Protein 2NPS (pdb70)

B-factor: mean 53.89, std 17.9, range [13.51, 95.64]

Radius of gyration: 30.45 Å; Cα contacts (8 Å, |Δi|>4): 291; chains: 4; bounding box: 119×20×22 Å

Organism: Mus musculus (NCBI:txid10090)

Foldseek 3Di:
DCVVCVVVVVVVVVVVVVVVVVVVVVVVVVVVVVVVVVVVVVVVVVVVVVVVVVVVVVVVVVD/DCVVVVVVVVVVVVVVVVVVVVVVVVVVVVVCVVVVVVVVVVVVVVVVVVVVVVVVVVVVVVVVVVVD/DCPCVVVVVVVVVVVVVVVVVVVVVVVVVVVVVVVVVVVVVVVVVVVVVVVVVVVVVVVVVVVVVVVVVVVVVVVVVVD/DPCVVVVVVVVVVVVVVVVVVVVVVVVVVVVVVVVVVVVVVVVVVVVVVVVVVVVVVCVPPVD

Secondary structure (DSSP, 8-state):
--SSSHHHHTTHHHHHHHHHHHHHHHHHHHHHHHHHHHHHHHHHHHHHHHHHHHHHHHHHH--/-THHHHHHHHHHHHHHHHHHHHHHHHHHHHHHHHHHHHHHHHHHHHHHHHHHHHHHHHHHHHHHHT--/-TTTTHHHHHHHHHHHHHTHHHHHHHHHHHHHHHHHHHHHHHHHHHHHHHHHHHHHHHHHHHHHHHHHHHHHHHHHTT-/--THHHHHHHHHHHHHHHHHHHHHHHHHHHHHHHHHHHHHHHHHHHHHHHHHHHHHHHHHTT-

Structure (mmCIF, N/CA/C/O backbone):
data_2NPS
#
_entry.id   2NPS
#
_cell.length_a   252.882
_cell.length_b   28.657
_cell.length_c   41.887
_cell.angle_alpha   90.00
_cell.angle_beta   98.25
_cell.angle_gamma   90.00
#
_symmetry.space_group_name_H-M   'C 1 2 1'
#
loop_
_entity.id
_entity.type
_entity.pdbx_description
1 polymer 'Vesicle-associated membrane protein 4'
2 polymer 'Syntaxin 13'
3 polymer 'Vesicle transport through interaction with t-SNAREs homolog 1A'
4 polymer Syntaxin-6
5 water water
#
loop_
_atom_site.group_PDB
_atom_site.id
_atom_site.type_symbol
_atom_site.label_atom_id
_atom_site.label_alt_id
_atom_site.label_comp_id
_atom_site.label_asym_id
_atom_site.label_entity_id
_atom_site.label_seq_id
_atom_site.pdbx_PDB_ins_code
_atom_site.Cartn_x
_atom_site.Cartn_y
_atom_site.Cartn_z
_atom_site.occupancy
_atom_site.B_iso_or_equiv
_atom_site.auth_seq_id
_atom_site.auth_comp_id
_atom_site.auth_asym_id
_atom_site.auth_atom_id
_atom_site.pdbx_PDB_model_num
ATOM 1 N N . ARG A 1 6 ? 0.585 14.210 -1.083 1.00 90.01 50 ARG A N 1
ATOM 2 C CA . ARG A 1 6 ? 2.053 14.001 -1.139 1.00 90.05 50 ARG A CA 1
ATOM 3 C C . ARG A 1 6 ? 2.836 15.318 -1.156 1.00 89.68 50 ARG A C 1
ATOM 4 O O . ARG A 1 6 ? 2.415 16.339 -0.597 1.00 88.98 50 ARG A O 1
ATOM 12 N N . ASN A 1 7 ? 3.978 15.243 -1.840 1.00 88.58 51 ASN A N 1
ATOM 13 C CA . ASN A 1 7 ? 4.969 16.314 -2.036 1.00 87.79 51 ASN A CA 1
ATOM 14 C C . ASN A 1 7 ? 6.218 15.933 -1.249 1.00 88.44 51 ASN A C 1
ATOM 15 O O . ASN A 1 7 ? 6.937 15.020 -1.651 1.00 85.51 51 ASN A O 1
ATOM 20 N N . ASP A 1 8 ? 6.429 16.607 -0.113 1.00 89.77 52 ASP A N 1
ATOM 21 C CA . ASP A 1 8 ? 7.569 16.331 0.756 1.00 90.67 52 ASP A CA 1
ATOM 22 C C . ASP A 1 8 ? 7.968 14.857 0.715 1.00 90.28 52 ASP A C 1
ATOM 23 O O . ASP A 1 8 ? 7.336 13.978 1.296 1.00 91.62 52 ASP A O 1
ATOM 28 N N . LYS A 1 9 ? 9.051 14.641 -0.007 1.00 89.73 53 LYS A N 1
ATOM 29 C CA . LYS A 1 9 ? 9.648 13.345 -0.309 1.00 89.76 53 LYS A CA 1
ATOM 30 C C . LYS A 1 9 ? 10.116 13.700 -1.717 1.00 90.52 53 LYS A C 1
ATOM 31 O O . LYS A 1 9 ? 10.580 12.877 -2.502 1.00 94.01 53 LYS A O 1
ATOM 37 N N . ILE A 1 10 ? 9.948 14.993 -1.974 1.00 88.10 54 ILE A N 1
ATOM 38 C CA . ILE A 1 10 ? 10.355 15.708 -3.167 1.00 84.37 54 ILE A CA 1
ATOM 39 C C . ILE A 1 10 ? 11.265 16.737 -2.530 1.00 85.29 54 ILE A C 1
ATOM 40 O O . ILE A 1 10 ? 12.474 16.702 -2.693 1.00 86.32 54 ILE A O 1
ATOM 45 N N . LYS A 1 11 ? 10.657 17.641 -1.768 1.00 85.16 55 LYS A N 1
ATOM 46 C CA . LYS A 1 11 ? 11.414 18.673 -1.067 1.00 84.41 55 LYS A CA 1
ATOM 47 C C . LYS A 1 11 ? 12.519 17.938 -0.300 1.00 83.96 55 LYS A C 1
ATOM 48 O O . LYS A 1 11 ? 13.709 18.219 -0.491 1.00 86.22 55 LYS A O 1
ATOM 54 N N . HIS A 1 12 ? 12.132 16.982 0.551 1.00 81.94 56 HIS A N 1
ATOM 55 C CA . HIS A 1 12 ? 13.127 16.197 1.296 1.00 79.22 56 HIS A CA 1
ATOM 56 C C . HIS A 1 12 ? 13.586 15.036 0.413 1.00 78.64 56 HIS A C 1
ATOM 57 O O . HIS A 1 12 ? 13.500 13.872 0.805 1.00 78.93 56 HIS A O 1
ATOM 64 N N . VAL A 1 13 ? 14.045 15.388 -0.782 1.00 76.48 57 VAL A N 1
ATOM 65 C CA . VAL A 1 13 ? 14.569 14.455 -1.776 1.00 77.53 57 VAL A CA 1
ATOM 66 C C . VAL A 1 13 ? 15.174 15.321 -2.876 1.00 78.86 57 VAL A C 1
ATOM 67 O O . VAL A 1 13 ? 15.994 14.880 -3.671 1.00 77.23 57 VAL A O 1
ATOM 71 N N . GLN A 1 14 ? 14.741 16.572 -2.893 1.00 79.27 58 GLN A N 1
ATOM 72 C CA . GLN A 1 14 ? 15.247 17.531 -3.831 1.00 79.04 58 GLN A CA 1
ATOM 73 C C . GLN A 1 14 ? 16.591 17.881 -3.265 1.00 79.40 58 GLN A C 1
ATOM 74 O O . GLN A 1 14 ? 17.573 17.308 -3.650 1.00 81.99 58 GLN A O 1
ATOM 80 N N . ASN A 1 15 ? 16.600 18.764 -2.279 1.00 79.26 59 ASN A N 1
ATOM 81 C CA . ASN A 1 15 ? 17.805 19.245 -1.610 1.00 80.00 59 ASN A CA 1
ATOM 82 C C . ASN A 1 15 ? 18.786 18.156 -1.205 1.00 77.10 59 ASN A C 1
ATOM 83 O O . ASN A 1 15 ? 19.828 18.424 -0.598 1.00 80.86 59 ASN A O 1
ATOM 88 N N . GLN A 1 16 ? 18.418 16.927 -1.523 1.00 71.66 60 GLN A N 1
ATOM 89 C CA . GLN A 1 16 ? 19.253 15.768 -1.289 1.00 69.64 60 GLN A CA 1
ATOM 90 C C . GLN A 1 16 ? 20.207 15.844 -2.481 1.00 69.17 60 GLN A C 1
ATOM 91 O O . GLN A 1 16 ? 21.399 15.573 -2.381 1.00 70.65 60 GLN A O 1
ATOM 97 N N . VAL A 1 17 ? 19.619 16.221 -3.613 1.00 68.34 61 VAL A N 1
ATOM 98 C CA . VAL A 1 17 ? 20.291 16.399 -4.898 1.00 64.40 61 VAL A CA 1
ATOM 99 C C . VAL A 1 17 ? 21.142 17.634 -4.804 1.00 62.55 61 VAL A C 1
ATOM 100 O O . VAL A 1 17 ? 22.300 17.632 -5.191 1.00 64.20 61 VAL A O 1
ATOM 104 N N . ASP A 1 18 ? 20.531 18.695 -4.298 1.00 61.73 62 ASP A N 1
ATOM 105 C CA . ASP A 1 18 ? 21.209 19.969 -4.158 1.00 62.58 62 ASP A CA 1
ATOM 106 C C . ASP A 1 18 ? 22.422 19.770 -3.283 1.00 59.74 62 ASP A C 1
ATOM 107 O O . ASP A 1 18 ? 23.386 20.528 -3.375 1.00 57.99 62 ASP A O 1
ATOM 112 N N . GLU A 1 19 ? 22.371 18.744 -2.437 1.00 59.06 63 GLU A N 1
ATOM 113 C CA . GLU A 1 19 ? 23.496 18.439 -1.565 1.00 58.43 63 GLU A CA 1
ATOM 114 C C . GLU A 1 19 ? 24.591 17.825 -2.430 1.00 57.46 63 GLU A C 1
ATOM 115 O O . GLU A 1 19 ? 25.737 18.275 -2.411 1.00 58.31 63 GLU A O 1
ATOM 121 N N . VAL A 1 20 ? 24.232 16.793 -3.188 1.00 53.36 64 VAL A N 1
ATOM 122 C CA . VAL A 1 20 ? 25.204 16.156 -4.069 1.00 53.58 64 VAL A CA 1
ATOM 123 C C . VAL A 1 20 ? 25.820 17.218 -4.978 1.00 52.78 64 VAL A C 1
ATOM 124 O O . VAL A 1 20 ? 27.022 17.207 -5.232 1.00 52.20 64 VAL A O 1
ATOM 128 N N . ILE A 1 21 ? 24.990 18.141 -5.451 1.00 52.16 65 ILE A N 1
ATOM 129 C CA . ILE A 1 21 ? 25.467 19.216 -6.311 1.00 54.57 65 ILE A CA 1
ATOM 130 C C . ILE A 1 21 ? 26.471 20.060 -5.538 1.00 54.88 65 ILE A C 1
ATOM 131 O O . ILE A 1 21 ? 27.431 20.568 -6.108 1.00 56.44 65 ILE A O 1
ATOM 136 N N . ASP A 1 22 ? 26.243 20.205 -4.238 1.00 54.56 66 ASP A N 1
ATOM 137 C CA . ASP A 1 22 ? 27.125 20.992 -3.388 1.00 54.08 66 ASP A CA 1
ATOM 138 C C . ASP A 1 22 ? 28.482 20.327 -3.212 1.00 51.05 66 ASP A C 1
ATOM 139 O O . ASP A 1 22 ? 29.510 20.996 -3.211 1.00 45.70 66 ASP A O 1
ATOM 144 N N . VAL A 1 23 ? 28.470 19.009 -3.057 1.00 49.76 67 VAL A N 1
ATOM 145 C CA . VAL A 1 23 ? 29.695 18.239 -2.887 1.00 51.52 67 VAL A CA 1
ATOM 146 C C . VAL A 1 23 ? 30.495 18.220 -4.192 1.00 50.31 67 VAL A C 1
ATOM 147 O O . VAL A 1 23 ? 31.702 18.452 -4.211 1.00 47.23 67 VAL A O 1
ATOM 151 N N . MET A 1 24 ? 29.803 17.932 -5.286 1.00 53.82 68 MET A N 1
ATOM 152 C CA . MET A 1 24 ? 30.437 17.871 -6.595 1.00 53.07 68 MET A CA 1
ATOM 153 C C . MET A 1 24 ? 31.039 19.210 -6.987 1.00 53.44 68 MET A C 1
ATOM 154 O O . MET A 1 24 ? 32.139 19.270 -7.538 1.00 53.50 68 MET A O 1
ATOM 159 N N . GLN A 1 25 ? 30.313 20.283 -6.699 1.00 52.37 69 GLN A N 1
ATOM 160 C CA . GLN A 1 25 ? 30.794 21.611 -7.022 1.00 53.14 69 GLN A CA 1
ATOM 161 C C . GLN A 1 25 ? 32.127 21.852 -6.348 1.00 54.55 69 GLN A C 1
ATOM 162 O O . GLN A 1 25 ? 33.030 22.440 -6.944 1.00 57.03 69 GLN A O 1
ATOM 168 N N . GLU A 1 26 ? 32.258 21.388 -5.109 1.00 54.17 70 GLU A N 1
ATOM 169 C CA . GLU A 1 26 ? 33.505 21.553 -4.378 1.00 54.01 70 GLU A CA 1
ATOM 170 C C . GLU A 1 26 ? 34.537 20.661 -5.031 1.00 51.23 70 GLU A C 1
ATOM 171 O O . GLU A 1 26 ? 35.687 21.052 -5.219 1.00 52.00 70 GLU A O 1
ATOM 177 N N . ASN A 1 27 ? 34.101 19.463 -5.395 1.00 49.05 71 ASN A N 1
ATOM 178 C CA . ASN A 1 27 ? 34.965 18.510 -6.060 1.00 45.14 71 ASN A CA 1
ATOM 179 C C . ASN A 1 27 ? 35.623 19.080 -7.323 1.00 45.52 71 ASN A C 1
ATOM 180 O O . ASN A 1 27 ? 36.820 18.913 -7.509 1.00 44.54 71 ASN A O 1
ATOM 185 N N . ILE A 1 28 ? 34.872 19.776 -8.176 1.00 44.86 72 ILE A N 1
ATOM 186 C CA . ILE A 1 28 ? 35.476 20.339 -9.393 1.00 49.16 72 ILE A CA 1
ATOM 187 C C . ILE A 1 28 ? 36.473 21.437 -9.043 1.00 51.36 72 ILE A C 1
ATOM 188 O O . ILE A 1 28 ? 37.336 21.771 -9.846 1.00 55.21 72 ILE A O 1
ATOM 193 N N . THR A 1 29 ? 36.327 22.012 -7.850 1.00 50.38 73 THR A N 1
ATOM 194 C CA . THR A 1 29 ? 37.229 23.067 -7.394 1.00 46.76 73 THR A CA 1
ATOM 195 C C . THR A 1 29 ? 38.495 22.384 -6.932 1.00 47.07 73 THR A C 1
ATOM 196 O O . THR A 1 29 ? 39.583 22.945 -6.993 1.00 50.76 73 THR A O 1
ATOM 200 N N . LYS A 1 30 ? 38.350 21.150 -6.477 1.00 46.69 74 LYS A N 1
ATOM 201 C CA . LYS A 1 30 ? 39.498 20.395 -6.017 1.00 44.81 74 LYS A CA 1
ATOM 202 C C . LYS A 1 30 ? 40.238 19.874 -7.240 1.00 43.89 74 LYS A C 1
ATOM 203 O O . LYS A 1 30 ? 41.451 19.987 -7.330 1.00 44.69 74 LYS A O 1
ATOM 209 N N . VAL A 1 31 ? 39.500 19.337 -8.203 1.00 46.97 75 VAL A N 1
ATOM 210 C CA . VAL A 1 31 ? 40.115 18.818 -9.423 1.00 44.04 75 VAL A CA 1
ATOM 211 C C . VAL A 1 31 ? 40.866 19.921 -10.168 1.00 41.30 75 VAL A C 1
ATOM 212 O O . VAL A 1 31 ? 41.899 19.672 -10.768 1.00 40.63 75 VAL A O 1
ATOM 216 N N . ILE A 1 32 ? 40.340 21.140 -10.122 1.00 40.70 76 ILE A N 1
ATOM 217 C CA . ILE A 1 32 ? 40.983 22.266 -10.783 1.00 39.88 76 ILE A CA 1
ATOM 218 C C . ILE A 1 32 ? 42.280 22.536 -10.043 1.00 39.34 76 ILE A C 1
ATOM 219 O O . ILE A 1 32 ? 43.316 22.810 -10.641 1.00 37.36 76 ILE A O 1
ATOM 224 N N . GLU A 1 33 ? 42.207 22.447 -8.723 1.00 38.95 77 GLU A N 1
ATOM 225 C CA . GLU A 1 33 ? 43.373 22.649 -7.891 1.00 39.69 77 GLU A CA 1
ATOM 226 C C . GLU A 1 33 ? 44.357 21.527 -8.193 1.00 35.80 77 GLU A C 1
ATOM 227 O O . GLU A 1 33 ? 45.555 21.757 -8.305 1.00 36.36 77 GLU A O 1
ATOM 233 N N . ARG A 1 34 ? 43.843 20.315 -8.339 1.00 31.09 78 ARG A N 1
ATOM 234 C CA . ARG A 1 34 ? 44.678 19.165 -8.634 1.00 32.02 78 ARG A CA 1
ATOM 235 C C . ARG A 1 34 ? 45.384 19.319 -9.981 1.00 34.02 78 ARG A C 1
ATOM 236 O O . ARG A 1 34 ? 46.552 18.955 -10.123 1.00 36.24 78 ARG A O 1
ATOM 244 N N . GLY A 1 35 ? 44.672 19.856 -10.967 1.00 32.12 79 GLY A N 1
ATOM 245 C CA . GLY A 1 35 ? 45.264 20.054 -12.276 1.00 32.45 79 GLY A CA 1
ATOM 246 C C . GLY A 1 35 ? 46.434 21.013 -12.186 1.00 35.99 79 GLY A C 1
ATOM 247 O O . GLY A 1 35 ? 47.475 20.798 -12.808 1.00 38.69 79 GLY A O 1
ATOM 248 N N . GLU A 1 36 ? 46.265 22.069 -11.399 1.00 30.50 80 GLU A N 1
ATOM 249 C CA . GLU A 1 36 ? 47.305 23.076 -11.214 1.00 33.52 80 GLU A CA 1
ATOM 250 C C . GLU A 1 36 ? 48.546 22.530 -10.530 1.00 36.35 80 GLU A C 1
ATOM 251 O O . GLU A 1 36 ? 49.671 22.915 -10.863 1.00 37.13 80 GLU A O 1
ATOM 257 N N . ARG A 1 37 ? 48.347 21.643 -9.565 1.00 33.12 81 ARG A N 1
ATOM 258 C CA . ARG A 1 37 ? 49.477 21.062 -8.876 1.00 30.67 81 ARG A CA 1
ATOM 259 C C . ARG A 1 37 ? 50.144 20.068 -9.820 1.00 29.66 81 ARG A C 1
ATOM 260 O O . ARG A 1 37 ? 51.369 19.945 -9.848 1.00 30.11 81 ARG A O 1
ATOM 268 N N . LEU A 1 38 ? 49.345 19.359 -10.610 1.00 31.50 82 LEU A N 1
ATOM 269 C CA . LEU A 1 38 ? 49.932 18.420 -11.556 1.00 32.91 82 LEU A CA 1
ATOM 270 C C . LEU A 1 38 ? 50.758 19.210 -12.556 1.00 35.17 82 LEU A C 1
ATOM 271 O O . LEU A 1 38 ? 51.824 18.771 -12.969 1.00 38.69 82 LEU A O 1
ATOM 276 N N . ASP A 1 39 ? 50.270 20.395 -12.919 1.00 37.55 83 ASP A N 1
ATOM 277 C CA . ASP A 1 39 ? 50.974 21.264 -13.849 1.00 37.41 83 ASP A CA 1
ATOM 278 C C . ASP A 1 39 ? 52.326 21.691 -13.305 1.00 36.18 83 ASP A C 1
ATOM 279 O O . ASP A 1 39 ? 53.306 21.724 -14.038 1.00 41.86 83 ASP A O 1
ATOM 284 N N . GLU A 1 40 ? 52.391 22.021 -12.022 1.00 35.97 84 GLU A N 1
ATOM 285 C CA . GLU A 1 40 ? 53.654 22.417 -11.425 1.00 30.48 84 GLU A CA 1
ATOM 286 C C . GLU A 1 40 ? 54.567 21.189 -11.317 1.00 32.58 84 GLU A C 1
ATOM 287 O O . GLU A 1 40 ? 55.778 21.290 -11.496 1.00 35.70 84 GLU A O 1
ATOM 293 N N . LEU A 1 41 ? 53.980 20.036 -11.007 1.00 26.04 85 LEU A N 1
ATOM 294 C CA . LEU A 1 41 ? 54.735 18.793 -10.863 1.00 28.67 85 LEU A CA 1
ATOM 295 C C . LEU A 1 41 ? 55.393 18.403 -12.171 1.00 32.96 85 LEU A C 1
ATOM 296 O O . LEU A 1 41 ? 56.522 17.911 -12.210 1.00 34.82 85 LEU A O 1
ATOM 301 N N . GLN A 1 42 ? 54.666 18.627 -13.253 1.00 35.24 86 GLN A N 1
ATOM 302 C CA . GLN A 1 42 ? 55.154 18.288 -14.559 1.00 33.75 86 GLN A CA 1
ATOM 303 C C . GLN A 1 42 ? 56.284 19.231 -14.956 1.00 33.32 86 GLN A C 1
ATOM 304 O O . GLN A 1 42 ? 57.264 18.816 -15.557 1.00 35.03 86 GLN A O 1
ATOM 310 N N . ASP A 1 43 ? 56.171 20.497 -14.581 1.00 36.51 87 ASP A N 1
ATOM 311 C CA . ASP A 1 43 ? 57.223 21.448 -14.888 1.00 35.65 87 ASP A CA 1
ATOM 312 C C . ASP A 1 43 ? 58.497 21.136 -14.108 1.00 36.54 87 ASP A C 1
ATOM 313 O O . ASP A 1 43 ? 59.587 21.182 -14.665 1.00 41.06 87 ASP A O 1
ATOM 318 N N . LYS A 1 44 ? 58.366 20.796 -12.827 1.00 34.92 88 LYS A N 1
ATOM 319 C CA . LYS A 1 44 ? 59.531 20.473 -12.015 1.00 30.10 88 LYS A CA 1
ATOM 320 C C . LYS A 1 44 ? 60.179 19.159 -12.413 1.00 28.60 88 LYS A C 1
ATOM 321 O O . LYS A 1 44 ? 61.398 19.099 -12.528 1.00 27.71 88 LYS A O 1
ATOM 327 N N . SER A 1 45 ? 59.389 18.106 -12.624 1.00 23.65 89 SER A N 1
ATOM 328 C CA . SER A 1 45 ? 59.976 16.820 -13.013 1.00 27.48 89 SER A CA 1
ATOM 329 C C . SER A 1 45 ? 60.635 16.964 -14.380 1.00 25.94 89 SER A C 1
ATOM 330 O O . SER A 1 45 ? 61.450 16.148 -14.800 1.00 32.12 89 SER A O 1
ATOM 333 N N . GLU A 1 46 ? 60.288 18.049 -15.045 1.00 27.81 90 GLU A N 1
ATOM 334 C CA . GLU A 1 46 ? 60.803 18.400 -16.344 1.00 24.06 90 GLU A CA 1
ATOM 335 C C . GLU A 1 46 ? 62.207 18.977 -16.242 1.00 29.65 90 GLU A C 1
ATOM 336 O O . GLU A 1 46 ? 63.085 18.634 -17.028 1.00 35.27 90 GLU A O 1
ATOM 342 N N . SER A 1 47 ? 62.410 19.886 -15.292 1.00 30.05 91 SER A N 1
ATOM 343 C CA . SER A 1 47 ? 63.728 20.473 -15.072 1.00 25.61 91 SER A CA 1
ATOM 344 C C . SER A 1 47 ? 64.657 19.405 -14.534 1.00 25.00 91 SER A C 1
ATOM 345 O O . SER A 1 47 ? 65.840 19.380 -14.845 1.00 21.24 91 SER A O 1
ATOM 348 N N . LEU A 1 48 ? 64.107 18.530 -13.704 1.00 24.52 92 LEU A N 1
ATOM 349 C CA . LEU A 1 48 ? 64.885 17.451 -13.119 1.00 22.25 92 LEU A CA 1
ATOM 350 C C . LEU A 1 48 ? 65.421 16.609 -14.249 1.00 23.32 92 LEU A C 1
ATOM 351 O O . LEU A 1 48 ? 66.616 16.342 -14.335 1.00 27.88 92 LEU A O 1
ATOM 356 N N . SER A 1 49 ? 64.514 16.213 -15.130 1.00 22.30 93 SER A N 1
ATOM 357 C CA . SER A 1 49 ? 64.861 15.399 -16.271 1.00 25.49 93 SER A CA 1
ATOM 358 C C . SER A 1 49 ? 65.903 16.126 -17.091 1.00 26.92 93 SER A C 1
ATOM 359 O O . SER A 1 49 ? 66.923 15.557 -17.451 1.00 35.95 93 SER A O 1
ATOM 362 N N . ASP A 1 50 ? 65.657 17.395 -17.383 1.00 30.81 94 ASP A N 1
ATOM 363 C CA . ASP A 1 50 ? 66.627 18.153 -18.143 1.00 28.65 94 ASP A CA 1
ATOM 364 C C . ASP A 1 50 ? 67.943 18.113 -17.376 1.00 31.51 94 ASP A C 1
ATOM 365 O O . ASP A 1 50 ? 68.989 17.807 -17.939 1.00 39.32 94 ASP A O 1
ATOM 370 N N . ASN A 1 51 ? 67.904 18.404 -16.081 1.00 29.78 95 ASN A N 1
ATOM 371 C CA . ASN A 1 51 ? 69.123 18.381 -15.290 1.00 28.76 95 ASN A CA 1
ATOM 372 C C . ASN A 1 51 ? 69.754 17.005 -15.115 1.00 30.08 95 ASN A C 1
ATOM 373 O O . ASN A 1 51 ? 70.977 16.883 -15.084 1.00 32.48 95 ASN A O 1
ATOM 378 N N . ALA A 1 52 ? 68.929 15.970 -15.009 1.00 26.83 96 ALA A N 1
ATOM 379 C CA . ALA A 1 52 ? 69.443 14.617 -14.848 1.00 25.62 96 ALA A CA 1
ATOM 380 C C . ALA A 1 52 ? 70.245 14.236 -16.082 1.00 29.00 96 ALA A C 1
ATOM 381 O O . ALA A 1 52 ? 71.273 13.567 -15.993 1.00 33.84 96 ALA A O 1
ATOM 383 N N . THR A 1 53 ? 69.768 14.671 -17.242 1.00 30.30 97 THR A N 1
ATOM 384 C CA . THR A 1 53 ? 70.425 14.355 -18.492 1.00 28.42 97 THR A CA 1
ATOM 385 C C . THR A 1 53 ? 71.725 15.123 -18.623 1.00 31.58 97 THR A C 1
ATOM 386 O O . THR A 1 53 ? 72.751 14.559 -19.000 1.00 36.88 97 THR A O 1
ATOM 390 N N . ALA A 1 54 ? 71.681 16.410 -18.296 1.00 33.49 98 ALA A N 1
ATOM 391 C CA . ALA A 1 54 ? 72.863 17.258 -18.358 1.00 26.56 98 ALA A CA 1
ATOM 392 C C . ALA A 1 54 ? 73.905 16.682 -17.414 1.00 33.10 98 ALA A C 1
ATOM 393 O O . ALA A 1 54 ? 75.109 16.730 -17.682 1.00 34.94 98 ALA A O 1
ATOM 395 N N . PHE A 1 55 ? 73.432 16.148 -16.293 1.00 29.59 99 PHE A N 1
ATOM 396 C CA . PHE A 1 55 ? 74.307 15.535 -15.309 1.00 28.51 99 PHE A CA 1
ATOM 397 C C . PHE A 1 55 ? 74.979 14.319 -15.943 1.00 30.67 99 PHE A C 1
ATOM 398 O O . PHE A 1 55 ? 76.208 14.176 -15.896 1.00 33.29 99 PHE A O 1
ATOM 406 N N . SER A 1 56 ? 74.174 13.449 -16.548 1.00 31.45 100 SER A N 1
ATOM 407 C CA . SER A 1 56 ? 74.705 12.256 -17.192 1.00 31.85 100 SER A CA 1
ATOM 408 C C . SER A 1 56 ? 75.747 12.578 -18.256 1.00 33.40 100 SER A C 1
ATOM 409 O O . SER A 1 56 ? 76.750 11.885 -18.389 1.00 36.93 100 SER A O 1
ATOM 412 N N . ASN A 1 57 ? 75.511 13.638 -19.015 1.00 32.35 101 ASN A N 1
ATOM 413 C CA . ASN A 1 57 ? 76.454 14.025 -20.044 1.00 30.15 101 ASN A CA 1
ATOM 414 C C . ASN A 1 57 ? 77.743 14.545 -19.425 1.00 31.89 101 ASN A C 1
ATOM 415 O O . ASN A 1 57 ? 78.832 14.291 -19.946 1.00 33.68 101 ASN A O 1
ATOM 420 N N . ARG A 1 58 ? 77.633 15.249 -18.298 1.00 33.49 102 ARG A N 1
ATOM 421 C CA . ARG A 1 58 ? 78.820 15.765 -17.623 1.00 31.01 102 ARG A CA 1
ATOM 422 C C . ARG A 1 58 ? 79.612 14.630 -16.969 1.00 30.49 102 ARG A C 1
ATOM 423 O O . ARG A 1 58 ? 80.834 14.698 -16.863 1.00 36.10 102 ARG A O 1
ATOM 431 N N . SER A 1 59 ? 78.923 13.583 -16.537 1.00 31.31 103 SER A N 1
ATOM 432 C CA . SER A 1 59 ? 79.608 12.432 -15.954 1.00 31.22 103 SER A CA 1
ATOM 433 C C . SER A 1 59 ? 80.395 11.664 -17.026 1.00 33.28 103 SER A C 1
ATOM 434 O O . SER A 1 59 ? 81.492 11.166 -16.764 1.00 35.44 103 SER A O 1
ATOM 437 N N . LYS A 1 60 ? 79.835 11.568 -18.230 1.00 31.68 104 LYS A N 1
ATOM 438 C CA . LYS A 1 60 ? 80.530 10.890 -19.314 1.00 29.31 104 LYS A CA 1
ATOM 439 C C . LYS A 1 60 ? 81.806 11.674 -19.585 1.00 31.20 104 LYS A C 1
ATOM 440 O O . LYS A 1 60 ? 82.867 11.086 -19.789 1.00 34.78 104 LYS A O 1
ATOM 446 N N . GLN A 1 61 ? 81.702 13.004 -19.583 1.00 35.26 105 GLN A N 1
ATOM 447 C CA . GLN A 1 61 ? 82.862 13.858 -19.842 1.00 33.23 105 GLN A CA 1
ATOM 448 C C . GLN A 1 61 ? 83.884 13.693 -18.755 1.00 32.80 105 GLN A C 1
ATOM 449 O O . GLN A 1 61 ? 85.078 13.659 -19.020 1.00 35.36 105 GLN A O 1
ATOM 455 N N . LEU A 1 62 ? 83.414 13.584 -17.520 1.00 33.09 106 LEU A N 1
ATOM 456 C CA . LEU A 1 62 ? 84.323 13.416 -16.399 1.00 34.11 106 LEU A CA 1
ATOM 457 C C . LEU A 1 62 ? 85.146 12.135 -16.564 1.00 36.30 106 LEU A C 1
ATOM 458 O O . LEU A 1 62 ? 86.350 12.124 -16.307 1.00 37.75 106 LEU A O 1
ATOM 463 N N . ARG A 1 63 ? 84.482 11.063 -16.991 1.00 37.51 107 ARG A N 1
ATOM 464 C CA . ARG A 1 63 ? 85.127 9.777 -17.253 1.00 38.79 107 ARG A CA 1
ATOM 465 C C . ARG A 1 63 ? 86.175 9.917 -18.373 1.00 40.89 107 ARG A C 1
ATOM 466 O O . ARG A 1 63 ? 87.306 9.472 -18.229 1.00 42.01 107 ARG A O 1
ATOM 474 N N . ARG A 1 64 ? 85.805 10.530 -19.491 1.00 36.04 108 ARG A N 1
ATOM 475 C CA . ARG A 1 64 ? 86.763 10.700 -20.575 1.00 39.60 108 ARG A CA 1
ATOM 476 C C . ARG A 1 64 ? 87.909 11.584 -20.110 1.00 41.74 108 ARG A C 1
ATOM 477 O O . ARG A 1 64 ? 89.067 11.317 -20.387 1.00 47.50 108 ARG A O 1
ATOM 485 N N . GLN A 1 65 ? 87.583 12.622 -19.364 1.00 44.54 1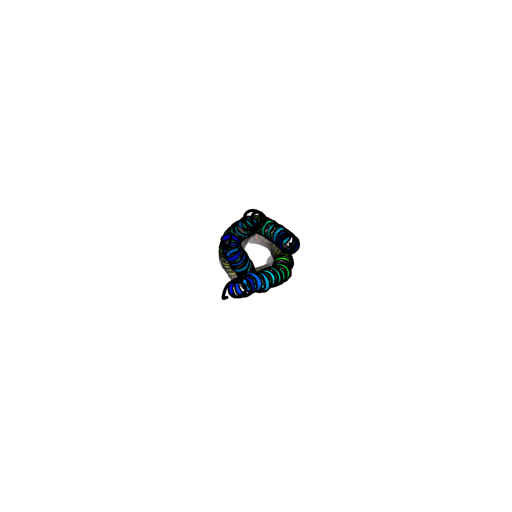09 GLN A N 1
ATOM 486 C CA . GLN A 1 65 ? 88.588 13.540 -18.865 1.00 45.26 109 GLN A CA 1
ATOM 487 C C . GLN A 1 65 ? 89.533 12.841 -17.882 1.00 47.59 109 GLN A C 1
ATOM 488 O O . GLN A 1 65 ? 90.733 13.109 -17.860 1.00 48.78 109 GLN A O 1
ATOM 494 N N . MET A 1 66 ? 88.992 11.940 -17.068 1.00 50.06 110 MET A N 1
ATOM 495 C CA . MET A 1 66 ? 89.804 11.187 -16.114 1.00 50.94 110 MET A CA 1
ATOM 496 C C . MET A 1 66 ? 90.673 10.182 -16.863 1.00 52.34 110 MET A C 1
ATOM 497 O O . MET A 1 66 ? 91.705 9.734 -16.361 1.00 54.59 110 MET A O 1
ATOM 502 N N . TRP A 1 67 ? 90.238 9.815 -18.065 1.00 54.05 111 TRP A N 1
ATOM 503 C CA . TRP A 1 67 ? 90.984 8.875 -18.895 1.00 56.72 111 TRP A CA 1
ATOM 504 C C . TRP A 1 67 ? 91.709 9.689 -19.928 1.00 58.96 111 TRP A C 1
ATOM 505 O O . TRP A 1 67 ? 91.217 9.826 -21.037 1.00 61.71 111 TRP A O 1
ATOM 516 N N . TRP A 1 68 ? 92.869 10.230 -19.570 1.00 61.07 112 TRP A N 1
ATOM 517 C CA . TRP A 1 68 ? 93.662 11.039 -20.502 1.00 64.29 112 TRP A CA 1
ATOM 518 C C . TRP A 1 68 ? 94.776 11.785 -19.790 1.00 66.29 112 TRP A C 1
ATOM 519 O O . TRP A 1 68 ? 95.046 11.485 -18.607 1.00 69.00 112 TRP A O 1
ATOM 530 N N . GLY B 2 1 ? -0.927 20.594 -4.860 1.00 85.52 181 GLY B N 1
ATOM 531 C CA . GLY B 2 1 ? -1.503 20.910 -6.194 1.00 87.49 181 GLY B CA 1
ATOM 532 C C . GLY B 2 1 ? -0.549 20.558 -7.319 1.00 88.52 181 GLY B C 1
ATOM 533 O O . GLY B 2 1 ? -0.015 19.449 -7.373 1.00 88.41 181 GLY B O 1
ATOM 534 N N . SER B 2 2 ? -0.329 21.512 -8.216 1.00 89.68 182 SER B N 1
ATOM 535 C CA . SER B 2 2 ? 0.576 21.321 -9.341 1.00 89.54 182 SER B CA 1
ATOM 536 C C . SER B 2 2 ? 1.973 21.851 -9.002 1.00 89.03 182 SER B C 1
ATOM 537 O O . SER B 2 2 ? 2.841 21.978 -9.880 1.00 89.77 182 SER B O 1
ATOM 540 N N . MET B 2 3 ? 2.177 22.149 -7.718 1.00 86.32 183 MET B N 1
ATOM 541 C CA . MET B 2 3 ? 3.458 22.641 -7.213 1.00 82.82 183 MET B CA 1
ATOM 542 C C . MET B 2 3 ? 4.267 21.392 -6.868 1.00 81.94 183 MET B C 1
ATOM 543 O O . MET B 2 3 ? 5.411 21.453 -6.401 1.00 81.12 183 MET B O 1
ATOM 548 N N . ARG B 2 4 ? 3.610 20.260 -7.098 1.00 79.56 184 ARG B N 1
ATOM 549 C CA . ARG B 2 4 ? 4.147 18.919 -6.896 1.00 76.87 184 ARG B CA 1
ATOM 550 C C . ARG B 2 4 ? 4.498 18.424 -8.299 1.00 77.17 184 ARG B C 1
ATOM 551 O O . ARG B 2 4 ? 5.222 17.449 -8.472 1.00 76.91 184 ARG B O 1
ATOM 559 N N . GLU B 2 5 ? 3.950 19.120 -9.293 1.00 75.74 185 GLU B N 1
ATOM 560 C CA . GLU B 2 5 ? 4.170 18.824 -10.706 1.00 73.03 185 GLU B CA 1
ATOM 561 C C . GLU B 2 5 ? 5.430 19.549 -11.178 1.00 72.98 185 GLU B C 1
ATOM 562 O O . GLU B 2 5 ? 6.233 19.011 -11.937 1.00 69.81 185 GLU B O 1
ATOM 568 N N . THR B 2 6 ? 5.586 20.782 -10.713 1.00 72.37 186 THR B N 1
ATOM 569 C CA . THR B 2 6 ? 6.738 21.609 -11.060 1.00 71.19 186 THR B CA 1
ATOM 570 C C . THR B 2 6 ? 7.942 21.092 -10.274 1.00 70.63 186 THR B C 1
ATOM 571 O O . THR B 2 6 ? 9.028 20.907 -10.822 1.00 69.19 186 THR B O 1
ATOM 575 N N . ALA B 2 7 ? 7.716 20.831 -8.989 1.00 70.06 187 ALA B N 1
ATOM 576 C CA . ALA B 2 7 ? 8.754 20.332 -8.097 1.00 71.38 187 ALA B CA 1
ATOM 577 C C . ALA B 2 7 ? 9.407 19.080 -8.657 1.00 71.90 187 ALA B C 1
ATOM 578 O O . ALA B 2 7 ? 10.625 18.935 -8.605 1.00 75.06 187 ALA B O 1
ATOM 580 N N . ILE B 2 8 ? 8.592 18.180 -9.197 1.00 70.65 188 ILE B N 1
ATOM 581 C CA . ILE B 2 8 ? 9.110 16.945 -9.773 1.00 68.64 188 ILE B CA 1
ATOM 582 C C . ILE B 2 8 ? 9.889 17.270 -11.031 1.00 70.06 188 ILE B C 1
ATOM 583 O O . ILE B 2 8 ? 10.742 16.493 -11.463 1.00 70.60 188 ILE B O 1
ATOM 588 N N . GLN B 2 9 ? 9.600 18.421 -11.622 1.00 71.19 189 GLN B N 1
ATOM 589 C CA . GLN B 2 9 ? 10.313 18.795 -12.824 1.00 72.90 189 GLN B CA 1
ATOM 590 C C . GLN B 2 9 ? 11.660 19.374 -12.423 1.00 73.32 189 GLN B C 1
ATOM 591 O O . GLN B 2 9 ? 12.677 19.087 -13.041 1.00 73.71 189 GLN B O 1
ATOM 597 N N . GLN B 2 10 ? 11.657 20.191 -11.376 1.00 75.08 190 GLN B N 1
ATOM 598 C CA . GLN B 2 10 ? 12.889 20.783 -10.871 1.00 74.34 190 GLN B CA 1
ATOM 599 C C . GLN B 2 10 ? 13.780 19.615 -10.456 1.00 70.88 190 GLN B C 1
ATOM 600 O O . GLN B 2 10 ? 14.960 19.559 -10.800 1.00 71.17 190 GLN B O 1
ATOM 606 N N . LEU B 2 11 ? 13.191 18.667 -9.738 1.00 65.43 191 LEU B N 1
ATOM 607 C CA . LEU B 2 11 ? 13.913 17.487 -9.291 1.00 61.77 191 LEU B CA 1
ATOM 608 C C . LEU B 2 11 ? 14.671 16.808 -10.424 1.00 61.43 191 LEU B C 1
ATOM 609 O O . LEU B 2 11 ? 15.886 16.622 -10.332 1.00 65.90 191 LEU B O 1
ATOM 614 N N . GLU B 2 12 ? 13.955 16.434 -11.482 1.00 60.33 192 GLU B N 1
ATOM 615 C CA . GLU B 2 12 ? 14.573 15.761 -12.618 1.00 61.16 192 GLU B CA 1
ATOM 616 C C . GLU B 2 12 ? 15.598 16.656 -13.303 1.00 58.55 192 GLU B C 1
ATOM 617 O O . GLU B 2 12 ? 16.671 16.197 -13.705 1.00 57.73 192 GLU B O 1
ATOM 623 N N . ALA B 2 13 ? 15.262 17.934 -13.433 1.00 54.80 193 ALA B N 1
ATOM 624 C CA . ALA B 2 13 ? 16.172 18.891 -14.034 1.00 53.86 193 ALA B CA 1
ATOM 625 C C . ALA B 2 13 ? 17.440 18.879 -13.196 1.00 56.51 193 ALA B C 1
ATOM 626 O O . ALA B 2 13 ? 18.545 18.784 -13.716 1.00 55.52 193 ALA B O 1
ATOM 628 N N . ASP B 2 14 ? 17.270 18.965 -11.885 1.00 57.71 194 ASP B N 1
ATOM 629 C CA . ASP B 2 14 ? 18.411 18.960 -10.994 1.00 57.83 194 ASP B CA 1
ATOM 630 C C . ASP B 2 14 ? 19.160 17.632 -11.022 1.00 58.02 194 ASP B C 1
ATOM 631 O O . ASP B 2 14 ? 20.372 17.593 -10.822 1.00 56.93 194 ASP B O 1
ATOM 636 N N . ILE B 2 15 ? 18.454 16.542 -11.302 1.00 56.73 195 ILE B N 1
ATOM 637 C CA . ILE B 2 15 ? 19.128 15.257 -11.392 1.00 57.75 195 ILE B CA 1
ATOM 638 C C . ILE B 2 15 ? 19.987 15.264 -12.647 1.00 57.50 195 ILE B C 1
ATOM 639 O O . ILE B 2 15 ? 21.034 14.624 -12.691 1.00 58.28 195 ILE B O 1
ATOM 644 N N . LEU B 2 16 ? 19.553 15.994 -13.669 1.00 57.12 196 LEU B N 1
ATOM 645 C CA . LEU B 2 16 ? 20.337 16.071 -14.899 1.00 58.40 196 LEU B CA 1
ATOM 646 C C . LEU B 2 16 ? 21.610 16.854 -14.639 1.00 57.22 196 LEU B C 1
ATOM 647 O O . LEU B 2 16 ? 22.632 16.631 -15.276 1.00 57.29 196 LEU B O 1
ATOM 652 N N . ASP B 2 17 ? 21.523 17.790 -13.703 1.00 57.91 197 ASP B N 1
ATOM 653 C CA . ASP B 2 17 ? 22.655 18.617 -13.334 1.00 57.82 197 ASP B CA 1
ATOM 654 C C . ASP B 2 17 ? 23.744 17.749 -12.751 1.00 59.30 197 ASP B C 1
ATOM 655 O O . ASP B 2 17 ? 24.893 17.840 -13.167 1.00 63.63 197 ASP B O 1
ATOM 660 N N . VAL B 2 18 ? 23.384 16.904 -11.788 1.00 56.07 198 VAL B N 1
ATOM 661 C CA . VAL B 2 18 ? 24.371 16.040 -11.171 1.00 55.08 198 VAL B CA 1
ATOM 662 C C . VAL B 2 18 ? 25.007 15.200 -12.269 1.00 54.00 198 VAL B C 1
ATOM 663 O O . VAL B 2 18 ? 26.230 15.130 -12.373 1.00 58.14 198 VAL B O 1
ATOM 667 N N . ASN B 2 19 ? 24.182 14.596 -13.117 1.00 50.87 199 ASN B N 1
ATOM 668 C CA . ASN B 2 19 ? 24.711 13.767 -14.186 1.00 47.11 199 ASN B CA 1
ATOM 669 C C . ASN B 2 19 ? 25.716 14.548 -15.005 1.00 47.59 199 ASN B C 1
ATOM 670 O O . ASN B 2 19 ? 26.731 14.006 -15.439 1.00 46.97 199 ASN B O 1
ATOM 675 N N . GLN B 2 20 ? 25.435 15.827 -15.206 1.00 43.98 200 GLN B N 1
ATOM 676 C CA . GLN B 2 20 ? 26.337 16.654 -15.968 1.00 44.11 200 GLN B CA 1
ATOM 677 C C . GLN B 2 20 ? 27.615 16.896 -15.172 1.00 44.84 200 GLN B C 1
ATOM 678 O O . GLN B 2 20 ? 28.714 16.669 -15.672 1.00 44.43 200 GLN B O 1
ATOM 684 N N . ILE B 2 21 ? 27.473 17.330 -13.923 1.00 41.88 201 ILE B N 1
ATOM 685 C CA . ILE B 2 21 ? 28.634 17.600 -13.095 1.00 39.01 201 ILE B CA 1
ATOM 686 C C . ILE B 2 21 ? 29.497 16.350 -12.953 1.00 38.22 201 ILE B C 1
ATOM 687 O O . ILE B 2 21 ? 30.718 16.437 -12.920 1.00 37.20 201 ILE B O 1
ATOM 692 N N . PHE B 2 22 ? 28.871 15.184 -12.862 1.00 35.34 202 PHE B N 1
ATOM 693 C CA . PHE B 2 22 ? 29.641 13.957 -12.752 1.00 37.56 202 PHE B CA 1
ATOM 694 C C . PHE B 2 22 ? 30.414 13.702 -14.038 1.00 41.80 202 PHE B C 1
ATOM 695 O O . PHE B 2 22 ? 31.568 13.285 -14.003 1.00 42.92 202 PHE B O 1
ATOM 703 N N . LYS B 2 23 ? 29.787 13.936 -15.184 1.00 44.41 203 LYS B N 1
ATOM 704 C CA . LYS B 2 23 ? 30.504 13.743 -16.444 1.00 46.68 203 LYS B CA 1
ATOM 705 C C . LYS B 2 23 ? 31.648 14.742 -16.451 1.00 46.40 203 LYS B C 1
ATOM 706 O O . LYS B 2 23 ? 32.790 14.370 -16.690 1.00 52.04 203 LYS B O 1
ATOM 712 N N . ASP B 2 24 ? 31.342 16.003 -16.153 1.00 45.41 204 ASP B N 1
ATOM 713 C CA . ASP B 2 24 ? 32.363 17.044 -16.104 1.00 44.50 204 ASP B CA 1
ATOM 714 C C . ASP B 2 24 ? 33.559 16.640 -15.247 1.00 42.27 204 ASP B C 1
ATOM 715 O O . ASP B 2 24 ? 34.703 16.751 -15.680 1.00 41.15 204 ASP B O 1
ATOM 720 N N . LEU B 2 25 ? 33.296 16.165 -14.035 1.00 39.67 205 LEU B N 1
ATOM 721 C CA . LEU B 2 25 ? 34.374 15.775 -13.139 1.00 37.84 205 LEU B CA 1
ATOM 722 C C . LEU B 2 25 ? 35.182 14.628 -13.718 1.00 39.88 205 LEU B C 1
ATOM 723 O O . LEU B 2 25 ? 36.409 14.669 -13.729 1.00 37.01 205 LEU B O 1
ATOM 728 N N . ALA B 2 26 ? 34.486 13.606 -14.204 1.00 39.02 206 ALA B N 1
ATOM 729 C CA . ALA B 2 26 ? 35.137 12.440 -14.790 1.00 42.05 206 ALA B CA 1
ATOM 730 C C . ALA B 2 26 ? 36.067 12.867 -15.918 1.00 44.63 206 ALA B C 1
ATOM 731 O O . ALA B 2 26 ? 37.202 12.410 -16.007 1.00 45.13 206 ALA B O 1
ATOM 733 N N . MET B 2 27 ? 35.573 13.749 -16.777 1.00 47.53 207 MET B N 1
ATOM 734 C CA . MET B 2 27 ? 36.334 14.267 -17.911 1.00 45.40 207 MET B CA 1
ATOM 735 C C . MET B 2 27 ? 37.603 14.966 -17.424 1.00 44.30 207 MET B C 1
ATOM 736 O O . MET B 2 27 ? 38.693 14.694 -17.913 1.00 47.57 207 MET B O 1
ATOM 741 N N . MET B 2 28 ? 37.458 15.861 -16.450 1.00 39.58 208 MET B N 1
ATOM 742 C CA . MET B 2 28 ? 38.601 16.576 -15.907 1.00 33.73 208 MET B CA 1
ATOM 743 C C . MET B 2 28 ? 39.662 15.644 -15.347 1.00 38.39 208 MET B C 1
ATOM 744 O O . MET B 2 28 ? 40.851 15.821 -15.613 1.00 41.51 208 MET B O 1
ATOM 749 N N . ILE B 2 29 ? 39.228 14.658 -14.570 1.00 34.91 209 ILE B N 1
ATOM 750 C CA . ILE B 2 29 ? 40.139 13.702 -13.970 1.00 33.11 209 ILE B CA 1
ATOM 751 C C . ILE B 2 29 ? 40.835 12.888 -15.051 1.00 33.71 209 ILE B C 1
ATOM 752 O O . ILE B 2 29 ? 42.031 12.621 -14.975 1.00 37.08 209 ILE B O 1
ATOM 757 N N . HIS B 2 30 ? 40.090 12.500 -16.074 1.00 38.30 210 HIS B N 1
ATOM 758 C CA . HIS B 2 30 ? 40.677 11.710 -17.146 1.00 38.51 210 HIS B CA 1
ATOM 759 C C . HIS B 2 30 ? 41.720 12.474 -17.942 1.00 36.69 210 HIS B C 1
ATOM 760 O O . HIS B 2 30 ? 42.735 11.916 -18.339 1.00 38.72 210 HIS B O 1
ATOM 767 N N . ASP B 2 31 ? 41.472 13.754 -18.170 1.00 35.36 211 ASP B N 1
ATOM 768 C CA . ASP B 2 31 ? 42.399 14.570 -18.930 1.00 34.42 211 ASP B CA 1
ATOM 769 C C . ASP B 2 31 ? 43.697 14.847 -18.178 1.00 33.59 211 ASP B C 1
ATOM 770 O O . ASP B 2 31 ? 44.745 15.046 -18.784 1.00 36.82 211 ASP B O 1
ATOM 775 N N . GLN B 2 32 ? 43.630 14.851 -16.854 1.00 36.91 212 GLN B N 1
ATOM 776 C CA . GLN B 2 32 ? 44.808 15.091 -16.029 1.00 31.57 212 GLN B CA 1
ATOM 777 C C . GLN B 2 32 ? 45.757 13.914 -16.039 1.00 30.20 212 GLN B C 1
ATOM 778 O O . GLN B 2 32 ? 46.936 14.047 -15.719 1.00 31.71 212 GLN B O 1
ATOM 784 N N . GLY B 2 33 ? 45.239 12.759 -16.430 1.00 30.26 213 GLY B N 1
ATOM 785 C CA . GLY B 2 33 ? 46.062 11.572 -16.505 1.00 30.04 213 GLY B CA 1
ATOM 786 C C . GLY B 2 33 ? 47.187 11.738 -17.507 1.00 35.88 213 GLY B C 1
ATOM 787 O O . GLY B 2 33 ? 48.132 10.955 -17.501 1.00 43.43 213 GLY B O 1
ATOM 788 N N . ASP B 2 34 ? 47.098 12.744 -18.377 1.00 34.95 214 ASP B N 1
ATOM 789 C CA . ASP B 2 34 ? 48.156 12.975 -19.353 1.00 37.33 214 ASP B CA 1
ATOM 790 C C . ASP B 2 34 ? 49.262 13.755 -18.651 1.00 38.03 214 ASP B C 1
ATOM 791 O O . ASP B 2 34 ? 50.434 13.658 -19.011 1.00 36.69 214 ASP B O 1
ATOM 796 N N . LEU B 2 35 ? 48.884 14.556 -17.662 1.00 33.35 215 LEU B N 1
ATOM 797 C CA . LEU B 2 35 ? 49.885 15.284 -16.903 1.00 35.47 215 LEU B CA 1
ATOM 798 C C . LEU B 2 35 ? 50.673 14.214 -16.131 1.00 35.20 215 LEU B C 1
ATOM 799 O O . LEU B 2 35 ? 51.900 14.232 -16.081 1.00 34.77 215 LEU B O 1
ATOM 804 N N . ILE B 2 36 ? 49.949 13.262 -15.555 1.00 32.71 216 ILE B N 1
ATOM 805 C CA . ILE B 2 36 ? 50.572 12.178 -14.808 1.00 31.55 216 ILE B CA 1
ATOM 806 C C . ILE B 2 36 ? 51.494 11.352 -15.695 1.00 38.47 216 ILE B C 1
ATOM 807 O O . ILE B 2 36 ? 52.507 10.827 -15.231 1.00 41.30 216 ILE B O 1
ATOM 812 N N . ASP B 2 37 ? 51.138 11.241 -16.971 1.00 38.78 217 ASP B N 1
ATOM 813 C CA . ASP B 2 37 ? 51.952 10.524 -17.946 1.00 41.62 217 ASP B CA 1
ATOM 814 C C . ASP B 2 37 ? 53.301 11.225 -18.091 1.00 37.45 217 ASP B C 1
ATOM 815 O O . ASP B 2 37 ? 54.345 10.587 -18.160 1.00 40.17 217 ASP B O 1
ATOM 820 N N . SER B 2 38 ? 53.259 12.549 -18.128 1.00 36.41 218 SER B N 1
ATOM 821 C CA . SER B 2 38 ? 54.444 13.364 -18.299 1.00 32.00 218 SER B CA 1
ATOM 822 C C . SER B 2 38 ? 55.355 13.301 -17.100 1.00 34.06 218 SER B C 1
ATOM 823 O O . SER B 2 38 ? 56.558 13.097 -17.225 1.00 34.84 218 SER B O 1
ATOM 826 N N . ILE B 2 39 ? 54.748 13.512 -15.941 1.00 32.35 219 ILE B N 1
ATOM 827 C CA . ILE B 2 39 ? 55.431 13.491 -14.666 1.00 33.62 219 ILE B CA 1
ATOM 828 C C . ILE B 2 39 ? 56.136 12.157 -14.521 1.00 32.40 219 ILE B C 1
ATOM 829 O O . ILE B 2 39 ? 57.332 12.095 -14.257 1.00 37.75 219 ILE B O 1
ATOM 834 N N . GLU B 2 40 ? 55.361 11.096 -14.709 1.00 33.81 220 GLU B N 1
ATOM 835 C CA . GLU B 2 40 ? 55.820 9.718 -14.627 1.00 33.96 220 GLU B CA 1
ATOM 836 C C . GLU B 2 40 ? 57.000 9.476 -15.547 1.00 31.93 220 GLU B C 1
ATOM 837 O O . GLU B 2 40 ? 57.974 8.856 -15.153 1.00 37.00 220 GLU B O 1
ATOM 843 N N . ALA B 2 41 ? 56.904 9.961 -16.777 1.00 34.02 221 ALA B N 1
ATOM 844 C CA . ALA B 2 41 ? 57.967 9.788 -17.751 1.00 29.76 221 ALA B CA 1
ATOM 845 C C . ALA B 2 41 ? 59.194 10.598 -17.375 1.00 29.75 221 ALA B C 1
ATOM 846 O O . ALA B 2 41 ? 60.320 10.139 -17.533 1.00 34.54 221 ALA B O 1
ATOM 848 N N . ASN B 2 42 ? 58.965 11.810 -16.884 1.00 32.00 222 ASN B N 1
ATOM 849 C CA . ASN B 2 42 ? 60.047 12.694 -16.484 1.00 31.27 222 ASN B CA 1
ATOM 850 C C . ASN B 2 42 ? 60.885 12.137 -15.350 1.00 28.01 222 ASN B C 1
ATOM 851 O O . ASN B 2 42 ? 62.103 12.186 -15.392 1.00 30.14 222 ASN B O 1
ATOM 856 N N . VAL B 2 43 ? 60.219 11.607 -14.336 1.00 28.38 223 VAL B N 1
ATOM 857 C CA . VAL B 2 43 ? 60.912 11.009 -13.208 1.00 29.86 223 VAL B CA 1
ATOM 858 C C . VAL B 2 43 ? 61.641 9.757 -13.663 1.00 29.19 223 VAL B C 1
ATOM 859 O O . VAL B 2 43 ? 62.777 9.523 -13.278 1.00 37.04 223 VAL B O 1
ATOM 863 N N . GLU B 2 44 ? 60.986 8.958 -14.491 1.00 28.99 224 GLU B N 1
ATOM 864 C CA . GLU B 2 44 ? 61.595 7.749 -15.014 1.00 33.46 224 GLU B CA 1
ATOM 865 C C . GLU B 2 44 ? 62.903 8.114 -15.667 1.00 36.24 224 GLU B C 1
ATOM 866 O O . GLU B 2 44 ? 63.946 7.542 -15.368 1.00 39.66 224 GLU B O 1
ATOM 872 N N . SER B 2 45 ? 62.836 9.090 -16.562 1.00 35.31 225 SER B N 1
ATOM 873 C CA . SER B 2 45 ? 64.008 9.571 -17.266 1.00 31.77 225 SER B CA 1
ATOM 874 C C . SER B 2 45 ? 65.095 10.048 -16.279 1.00 31.01 225 SER B C 1
ATOM 875 O O . SER B 2 45 ? 66.278 9.733 -16.435 1.00 39.84 225 SER B O 1
ATOM 878 N N . SER B 2 46 ? 64.700 10.809 -15.270 1.00 24.94 226 SER B N 1
ATOM 879 C CA . SER B 2 46 ? 65.648 11.289 -14.274 1.00 30.09 226 SER B CA 1
ATOM 880 C C . SER B 2 46 ? 66.329 10.098 -13.579 1.00 32.42 226 SER B C 1
ATOM 881 O O . SER B 2 46 ? 67.546 10.061 -13.420 1.00 29.56 226 SER B O 1
ATOM 884 N N . GLU B 2 47 ? 65.517 9.129 -13.180 1.00 24.93 227 GLU B N 1
ATOM 885 C CA . GLU B 2 47 ? 65.982 7.928 -12.513 1.00 28.11 227 GLU B CA 1
ATOM 886 C C . GLU B 2 47 ? 67.013 7.205 -13.378 1.00 32.59 227 GLU B C 1
ATOM 887 O O . GLU B 2 47 ? 68.094 6.825 -12.906 1.00 38.37 227 GLU B O 1
ATOM 893 N N . VAL B 2 48 ? 66.671 7.016 -14.645 1.00 30.76 228 VAL B N 1
ATOM 894 C CA . VAL B 2 48 ? 67.546 6.342 -15.588 1.00 24.77 228 VAL B CA 1
ATOM 895 C C . VAL B 2 48 ? 68.844 7.100 -15.791 1.00 29.39 228 VAL B C 1
ATOM 896 O O . VAL B 2 48 ? 69.914 6.501 -15.826 1.00 31.84 228 VAL B O 1
ATOM 900 N N . HIS B 2 49 ? 68.752 8.420 -15.932 1.00 29.61 229 HIS B N 1
ATOM 901 C CA . HIS B 2 49 ? 69.943 9.225 -16.160 1.00 26.21 229 HIS B CA 1
ATOM 902 C C . HIS B 2 49 ? 70.838 9.410 -14.939 1.00 24.18 229 HIS B C 1
ATOM 903 O O . HIS B 2 49 ? 72.053 9.462 -15.062 1.00 26.23 229 HIS B O 1
ATOM 910 N N . VAL B 2 50 ? 70.238 9.536 -13.764 1.00 25.98 230 VAL B N 1
ATOM 911 C CA . VAL B 2 50 ? 71.030 9.677 -12.548 1.00 28.01 230 VAL B CA 1
ATOM 912 C C . VAL B 2 50 ? 71.745 8.356 -12.338 1.00 28.03 230 VAL B C 1
ATOM 913 O O . VAL B 2 50 ? 72.900 8.329 -11.926 1.00 34.84 230 VAL B O 1
ATOM 917 N N . GLU B 2 51 ? 71.058 7.260 -12.645 1.00 30.44 231 GLU B N 1
ATOM 918 C CA . GLU B 2 51 ? 71.626 5.922 -12.492 1.00 32.66 231 GLU B CA 1
ATOM 919 C C . GLU B 2 51 ? 72.761 5.691 -13.487 1.00 35.38 231 GLU B C 1
ATOM 920 O O . GLU B 2 51 ? 73.794 5.081 -13.170 1.00 31.97 231 GLU B O 1
ATOM 926 N N . ARG B 2 52 ? 72.559 6.179 -14.698 1.00 32.43 232 ARG B N 1
ATOM 927 C CA . ARG B 2 52 ? 73.571 6.071 -15.727 1.00 29.57 232 ARG B CA 1
ATOM 928 C C . ARG B 2 52 ? 74.779 6.933 -15.317 1.00 30.44 232 ARG B C 1
ATOM 929 O O . ARG B 2 52 ? 75.922 6.518 -15.445 1.00 34.46 232 ARG B O 1
ATOM 937 N N . ALA B 2 53 ? 74.523 8.132 -14.806 1.00 31.24 233 ALA B N 1
ATOM 938 C CA . ALA B 2 53 ? 75.603 9.033 -14.418 1.00 30.58 233 ALA B CA 1
ATOM 939 C C . ALA B 2 53 ? 76.471 8.496 -13.284 1.00 29.07 233 ALA B C 1
ATOM 940 O O . ALA B 2 53 ? 77.675 8.702 -13.274 1.00 26.74 233 ALA B O 1
ATOM 942 N N . SER B 2 54 ? 75.855 7.804 -12.335 1.00 29.17 234 SER B N 1
ATOM 943 C CA . SER B 2 54 ? 76.589 7.260 -11.208 1.00 29.23 234 SER B CA 1
ATOM 944 C C . SER B 2 54 ? 77.565 6.206 -11.678 1.00 29.50 234 SER B C 1
ATOM 945 O O . SER B 2 54 ? 78.660 6.081 -11.145 1.00 33.36 234 SER B O 1
ATOM 948 N N . ASP B 2 55 ? 77.174 5.448 -12.693 1.00 33.28 235 ASP B N 1
ATOM 949 C CA . ASP B 2 55 ? 78.050 4.425 -13.232 1.00 38.51 235 ASP B CA 1
ATOM 950 C C . ASP B 2 55 ? 79.182 5.039 -14.057 1.00 36.61 235 ASP B C 1
ATOM 951 O O . ASP B 2 55 ? 80.259 4.461 -14.160 1.00 39.72 235 ASP B O 1
ATOM 956 N N . GLN B 2 56 ? 78.949 6.216 -14.634 1.00 38.74 236 GLN B N 1
ATOM 957 C CA . GLN B 2 56 ? 79.997 6.920 -15.390 1.00 33.65 236 GLN B CA 1
ATOM 958 C C . GLN B 2 56 ? 80.998 7.528 -14.396 1.00 31.49 236 GLN B C 1
ATOM 959 O O . GLN B 2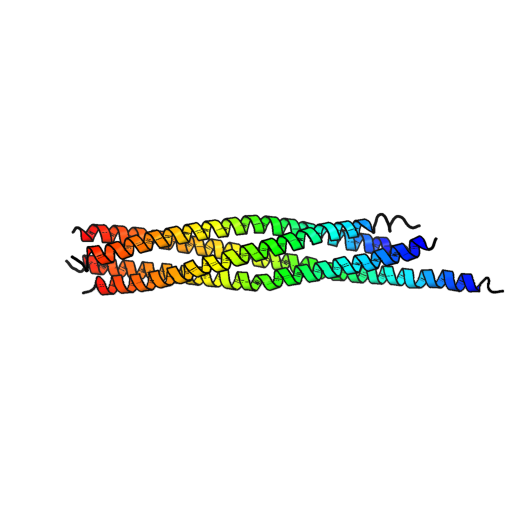 56 ? 82.175 7.718 -14.700 1.00 30.12 236 GLN B O 1
ATOM 965 N N . LEU B 2 57 ? 80.504 7.852 -13.209 1.00 30.84 237 LEU B N 1
ATOM 966 C CA . LEU B 2 57 ? 81.333 8.438 -12.175 1.00 29.62 237 LEU B CA 1
ATOM 967 C C . LEU B 2 57 ? 82.232 7.396 -11.542 1.00 31.61 237 LEU B C 1
ATOM 968 O O . LEU B 2 57 ? 83.351 7.695 -11.149 1.00 30.40 237 LEU B O 1
ATOM 973 N N . GLN B 2 58 ? 81.741 6.167 -11.447 1.00 33.03 238 GLN B N 1
ATOM 974 C CA . GLN B 2 58 ? 82.546 5.083 -10.890 1.00 36.01 238 GLN B CA 1
ATOM 975 C C . GLN B 2 58 ? 83.688 4.780 -11.835 1.00 36.04 238 GLN B C 1
ATOM 976 O O . GLN B 2 58 ? 84.791 4.451 -11.408 1.00 38.31 238 GLN B O 1
ATOM 982 N N . ARG B 2 59 ? 83.406 4.881 -13.124 1.00 35.44 239 ARG B N 1
ATOM 983 C CA . ARG B 2 59 ? 84.418 4.655 -14.132 1.00 40.46 239 ARG B CA 1
ATOM 984 C C . ARG B 2 59 ? 85.416 5.814 -14.083 1.00 43.44 239 ARG B C 1
ATOM 985 O O . ARG B 2 59 ? 86.613 5.621 -14.249 1.00 45.14 239 ARG B O 1
ATOM 993 N N . ALA B 2 60 ? 84.911 7.023 -13.858 1.00 47.55 240 ALA B N 1
ATOM 994 C CA . ALA B 2 60 ? 85.770 8.203 -13.763 1.00 46.26 240 ALA B CA 1
ATOM 995 C C . ALA B 2 60 ? 86.689 8.044 -12.576 1.00 48.11 240 ALA B C 1
ATOM 996 O O . ALA B 2 60 ? 87.878 8.321 -12.669 1.00 48.94 240 ALA B O 1
ATOM 998 N N . ALA B 2 61 ? 86.125 7.590 -11.458 1.00 46.26 241 ALA B N 1
ATOM 999 C CA . ALA B 2 61 ? 86.899 7.387 -10.235 1.00 47.26 241 ALA B CA 1
ATOM 1000 C C . ALA B 2 61 ? 88.001 6.366 -10.475 1.00 48.01 241 ALA B C 1
ATOM 1001 O O . ALA B 2 61 ? 89.152 6.614 -10.148 1.00 49.85 241 ALA B O 1
ATOM 1003 N N . TYR B 2 62 ? 87.642 5.224 -11.054 1.00 48.68 242 TYR B N 1
ATOM 1004 C CA . TYR B 2 62 ? 88.605 4.169 -11.351 1.00 47.68 242 TYR B CA 1
ATOM 1005 C C . TYR B 2 62 ? 89.776 4.699 -12.157 1.00 47.70 242 TYR B C 1
ATOM 1006 O O . TYR B 2 62 ? 90.930 4.424 -11.847 1.00 49.01 242 TYR B O 1
ATOM 1015 N N . TYR B 2 63 ? 89.460 5.439 -13.213 1.00 50.19 243 TYR B N 1
ATOM 1016 C CA . TYR B 2 63 ? 90.466 6.010 -14.087 1.00 48.57 243 TYR B CA 1
ATOM 1017 C C . TYR B 2 63 ? 91.315 7.016 -13.335 1.00 50.49 243 TYR B C 1
ATOM 1018 O O . TYR B 2 63 ? 92.485 7.207 -13.647 1.00 55.20 243 TYR B O 1
ATOM 1027 N N . GLN B 2 64 ? 90.738 7.654 -12.328 1.00 50.37 244 GLN B N 1
ATOM 1028 C CA . GLN B 2 64 ? 91.500 8.620 -11.569 1.00 51.27 244 GLN B CA 1
ATOM 1029 C C . GLN B 2 64 ? 92.611 7.913 -10.794 1.00 54.61 244 GLN B C 1
ATOM 1030 O O . GLN B 2 64 ? 93.741 8.392 -10.740 1.00 60.01 244 GLN B O 1
ATOM 1036 N N . LYS B 2 65 ? 92.293 6.769 -10.197 1.00 58.40 245 LYS B N 1
ATOM 1037 C CA . LYS B 2 65 ? 93.283 6.001 -9.448 1.00 61.03 245 LYS B CA 1
ATOM 1038 C C . LYS B 2 65 ? 94.182 5.231 -10.415 1.00 64.61 245 LYS B C 1
ATOM 1039 O O . LYS B 2 65 ? 95.375 5.065 -10.165 1.00 67.20 245 LYS B O 1
ATOM 1045 N N . LYS B 2 66 ? 93.616 4.764 -11.524 1.00 67.49 246 LYS B N 1
ATOM 1046 C CA . LYS B 2 66 ? 94.416 4.038 -12.510 1.00 69.59 246 LYS B CA 1
ATOM 1047 C C . LYS B 2 66 ? 95.431 4.982 -13.127 1.00 71.50 246 LYS B C 1
ATOM 1048 O O . LYS B 2 66 ? 96.216 4.579 -13.972 1.00 74.64 246 LYS B O 1
ATOM 1054 N N . SER B 2 67 ? 95.392 6.244 -12.711 1.00 72.78 247 SER B N 1
ATOM 1055 C CA . SER B 2 67 ? 96.307 7.254 -13.226 1.00 74.54 247 SER B CA 1
ATOM 1056 C C . SER B 2 67 ? 97.450 7.468 -12.249 1.00 78.08 247 SER B C 1
ATOM 1057 O O . SER B 2 67 ? 97.843 8.608 -11.996 1.00 78.35 247 SER B O 1
ATOM 1060 N N . ARG B 2 68 ? 97.966 6.372 -11.690 1.00 82.67 248 ARG B N 1
ATOM 1061 C CA . ARG B 2 68 ? 99.068 6.437 -10.728 1.00 86.12 248 ARG B CA 1
ATOM 1062 C C . ARG B 2 68 ? 98.658 7.215 -9.475 1.00 89.46 248 ARG B C 1
ATOM 1063 O O . ARG B 2 68 ? 99.295 7.015 -8.419 1.00 91.86 248 ARG B O 1
ATOM 1071 N N . GLY C 3 1 ? -20.286 19.367 -18.732 1.00 82.92 112 GLY C N 1
ATOM 1072 C CA . GLY C 3 1 ? -19.536 19.039 -19.988 1.00 85.17 112 GLY C CA 1
ATOM 1073 C C . GLY C 3 1 ? -18.054 18.931 -19.690 1.00 86.32 112 GLY C C 1
ATOM 1074 O O . GLY C 3 1 ? -17.603 17.998 -19.024 1.00 85.48 112 GLY C O 1
ATOM 1075 N N . SER C 3 2 ? -17.289 19.887 -20.206 1.00 86.29 113 SER C N 1
ATOM 1076 C CA . SER C 3 2 ? -15.847 19.894 -19.976 1.00 86.94 113 SER C CA 1
ATOM 1077 C C . SER C 3 2 ? -15.606 19.915 -18.470 1.00 89.65 113 SER C C 1
ATOM 1078 O O . SER C 3 2 ? -15.333 20.960 -17.882 1.00 92.41 113 SER C O 1
ATOM 1081 N N . MET C 3 3 ? -15.765 18.756 -17.846 1.00 89.77 114 MET C N 1
ATOM 1082 C CA . MET C 3 3 ? -15.583 18.601 -16.410 1.00 86.54 114 MET C CA 1
ATOM 1083 C C . MET C 3 3 ? -14.752 17.342 -16.248 1.00 86.79 114 MET C C 1
ATOM 1084 O O . MET C 3 3 ? -13.952 17.208 -15.323 1.00 90.15 114 MET C O 1
ATOM 1089 N N . ARG C 3 4 ? -14.939 16.427 -17.188 1.00 84.82 115 ARG C N 1
ATOM 1090 C CA . ARG C 3 4 ? -14.197 15.186 -17.227 1.00 82.17 115 ARG C CA 1
ATOM 1091 C C . ARG C 3 4 ? -13.037 15.478 -18.178 1.00 82.91 115 ARG C C 1
ATOM 1092 O O . ARG C 3 4 ? -12.168 14.630 -18.410 1.00 84.82 115 ARG C O 1
ATOM 1100 N N . ALA C 3 5 ? -13.066 16.677 -18.758 1.00 81.27 116 ALA C N 1
ATOM 1101 C CA . ALA C 3 5 ? -12.016 17.144 -19.657 1.00 81.16 116 ALA C CA 1
ATOM 1102 C C . ALA C 3 5 ? -10.855 17.478 -18.744 1.00 82.53 116 ALA C C 1
ATOM 1103 O O . ALA C 3 5 ? -9.697 17.266 -19.085 1.00 84.00 116 ALA C O 1
ATOM 1105 N N . HIS C 3 6 ? -11.202 17.990 -17.570 1.00 83.32 117 HIS C N 1
ATOM 1106 C CA . HIS C 3 6 ? -10.229 18.344 -16.560 1.00 84.10 117 HIS C CA 1
ATOM 1107 C C . HIS C 3 6 ? -9.654 17.066 -15.961 1.00 84.22 117 HIS C C 1
ATOM 1108 O O . HIS C 3 6 ? -8.468 16.989 -15.644 1.00 86.32 117 HIS C O 1
ATOM 1115 N N . LEU C 3 7 ? -10.501 16.053 -15.833 1.00 82.05 118 LEU C N 1
ATOM 1116 C CA . LEU C 3 7 ? -10.088 14.767 -15.278 1.00 78.30 118 LEU C CA 1
ATOM 1117 C C . LEU C 3 7 ? -9.139 14.053 -16.222 1.00 76.72 118 LEU C C 1
ATOM 1118 O O . LEU C 3 7 ? -8.439 13.122 -15.833 1.00 77.54 118 LEU C O 1
ATOM 1123 N N . LEU C 3 8 ? -9.126 14.500 -17.471 1.00 74.76 119 LEU C N 1
ATOM 1124 C CA . LEU C 3 8 ? -8.245 13.933 -18.485 1.00 75.16 119 LEU C CA 1
ATOM 1125 C C . LEU C 3 8 ? -6.925 14.685 -18.451 1.00 76.75 119 LEU C C 1
ATOM 1126 O O . LEU C 3 8 ? -5.859 14.110 -18.649 1.00 74.68 119 LEU C O 1
ATOM 1131 N N . ASP C 3 9 ? -7.014 15.986 -18.205 1.00 79.97 120 ASP C N 1
ATOM 1132 C CA . ASP C 3 9 ? -5.833 16.832 -18.115 1.00 81.78 120 ASP C CA 1
ATOM 1133 C C . ASP C 3 9 ? -5.086 16.462 -16.843 1.00 81.77 120 ASP C C 1
ATOM 1134 O O . ASP C 3 9 ? -3.899 16.154 -16.872 1.00 80.26 120 ASP C O 1
ATOM 1139 N N . ASN C 3 10 ? -5.808 16.494 -15.728 1.00 81.24 121 ASN C N 1
ATOM 1140 C CA . ASN C 3 10 ? -5.244 16.164 -14.430 1.00 80.10 121 ASN C CA 1
ATOM 1141 C C . ASN C 3 10 ? -4.608 14.775 -14.462 1.00 79.89 121 ASN C C 1
ATOM 1142 O O . ASN C 3 10 ? -3.566 14.564 -13.862 1.00 84.35 121 ASN C O 1
ATOM 1147 N N . THR C 3 11 ? -5.224 13.834 -15.173 1.00 79.78 122 THR C N 1
ATOM 1148 C CA . THR C 3 11 ? -4.698 12.473 -15.233 1.00 79.02 122 THR C CA 1
ATOM 1149 C C . THR C 3 11 ? -3.463 12.320 -16.124 1.00 80.21 122 THR C C 1
ATOM 1150 O O . THR C 3 11 ? -2.659 11.408 -15.923 1.00 81.24 122 THR C O 1
ATOM 1154 N N . GLU C 3 12 ? -3.311 13.197 -17.112 1.00 81.25 123 GLU C N 1
ATOM 1155 C CA . GLU C 3 12 ? -2.155 13.124 -17.998 1.00 79.95 123 GLU C CA 1
ATOM 1156 C C . GLU C 3 12 ? -0.977 13.818 -17.304 1.00 80.13 123 GLU C C 1
ATOM 1157 O O . GLU C 3 12 ? 0.185 13.448 -17.488 1.00 80.87 123 GLU C O 1
ATOM 1163 N N . ARG C 3 13 ? -1.291 14.830 -16.500 1.00 79.28 124 ARG C N 1
ATOM 1164 C CA . ARG C 3 13 ? -0.277 15.569 -15.755 1.00 78.52 124 ARG C CA 1
ATOM 1165 C C . ARG C 3 13 ? 0.399 14.604 -14.793 1.00 79.55 124 ARG C C 1
ATOM 1166 O O . ARG C 3 13 ? 1.545 14.803 -14.406 1.00 83.21 124 ARG C O 1
ATOM 1174 N N . LEU C 3 14 ? -0.326 13.556 -14.416 1.00 78.19 125 LEU C N 1
ATOM 1175 C CA . LEU C 3 14 ? 0.192 12.537 -13.508 1.00 76.68 125 LEU C CA 1
ATOM 1176 C C . LEU C 3 14 ? 1.039 11.531 -14.270 1.00 77.13 125 LEU C C 1
ATOM 1177 O O . LEU C 3 14 ? 2.122 11.163 -13.828 1.00 77.94 125 LEU C O 1
ATOM 1182 N N . GLU C 3 15 ? 0.527 11.082 -15.411 1.00 77.67 126 GLU C N 1
ATOM 1183 C CA . GLU C 3 15 ? 1.215 10.094 -16.236 1.00 77.61 126 GLU C CA 1
ATOM 1184 C C . GLU C 3 15 ? 2.657 10.444 -16.599 1.00 80.24 126 GLU C C 1
ATOM 1185 O O . GLU C 3 15 ? 3.568 9.640 -16.383 1.00 78.28 126 GLU C O 1
ATOM 1191 N N . ARG C 3 16 ? 2.860 11.641 -17.144 1.00 81.60 127 ARG C N 1
ATOM 1192 C CA . ARG C 3 16 ? 4.187 12.089 -17.548 1.00 81.80 127 ARG C CA 1
ATOM 1193 C C . ARG C 3 16 ? 5.041 12.470 -16.338 1.00 80.92 127 ARG C C 1
ATOM 1194 O O . ARG C 3 16 ? 6.274 12.474 -16.400 1.00 81.22 127 ARG C O 1
ATOM 1202 N N . SER C 3 17 ? 4.388 12.783 -15.229 1.00 78.72 128 SER C N 1
ATOM 1203 C CA . SER C 3 17 ? 5.129 13.135 -14.031 1.00 77.90 128 SER C CA 1
ATOM 1204 C C . SER C 3 17 ? 5.748 11.850 -13.499 1.00 76.06 128 SER C C 1
ATOM 1205 O O . SER C 3 17 ? 6.739 11.866 -12.782 1.00 78.19 128 SER C O 1
ATOM 1208 N N . SER C 3 18 ? 5.144 10.730 -13.863 1.00 75.86 129 SER C N 1
ATOM 1209 C CA . SER C 3 18 ? 5.628 9.428 -13.438 1.00 74.42 129 SER C CA 1
ATOM 1210 C C . SER C 3 18 ? 6.748 9.049 -14.379 1.00 73.27 129 SER C C 1
ATOM 1211 O O . SER C 3 18 ? 7.619 8.264 -14.029 1.00 75.53 129 SER C O 1
ATOM 1214 N N . ARG C 3 19 ? 6.705 9.613 -15.583 1.00 72.49 130 ARG C N 1
ATOM 1215 C CA . ARG C 3 19 ? 7.714 9.359 -16.611 1.00 70.63 130 ARG C CA 1
ATOM 1216 C C . ARG C 3 19 ? 8.891 10.310 -16.435 1.00 69.56 130 ARG C C 1
ATOM 1217 O O . ARG C 3 19 ? 9.857 10.269 -17.189 1.00 67.68 130 ARG C O 1
ATOM 1225 N N . ARG C 3 20 ? 8.792 11.175 -15.433 1.00 69.22 131 ARG C N 1
ATOM 1226 C CA . ARG C 3 20 ? 9.854 12.123 -15.132 1.00 69.89 131 ARG C CA 1
ATOM 1227 C C . ARG C 3 20 ? 10.633 11.616 -13.924 1.00 69.96 131 ARG C C 1
ATOM 1228 O O . ARG C 3 20 ? 11.777 12.005 -13.693 1.00 70.42 131 ARG C O 1
ATOM 1236 N N . LEU C 3 21 ? 9.994 10.727 -13.171 1.00 70.88 132 LEU C N 1
ATOM 1237 C CA . LEU C 3 21 ? 10.591 10.091 -12.001 1.00 69.16 132 LEU C CA 1
ATOM 1238 C C . LEU C 3 21 ? 11.202 8.779 -12.472 1.00 69.44 132 LEU C C 1
ATOM 1239 O O . LEU C 3 21 ? 11.994 8.148 -11.773 1.00 71.54 132 LEU C O 1
ATOM 1244 N N . GLU C 3 22 ? 10.804 8.350 -13.659 1.00 67.18 133 GLU C N 1
ATOM 1245 C CA . GLU C 3 22 ? 11.360 7.129 -14.199 1.00 64.16 133 GLU C CA 1
ATOM 1246 C C . GLU C 3 22 ? 12.650 7.560 -14.873 1.00 61.51 133 GLU C C 1
ATOM 1247 O O . GLU C 3 22 ? 13.661 6.886 -14.784 1.00 63.17 133 GLU C O 1
ATOM 1253 N N . ALA C 3 23 ? 12.613 8.706 -15.536 1.00 59.38 134 ALA C N 1
ATOM 1254 C CA . ALA C 3 23 ? 13.801 9.211 -16.196 1.00 58.17 134 ALA C CA 1
ATOM 1255 C C . ALA C 3 23 ? 14.766 9.673 -15.125 1.00 58.07 134 ALA C C 1
ATOM 1256 O O . ALA C 3 23 ? 15.943 9.336 -15.152 1.00 59.92 134 ALA C O 1
ATOM 1258 N N . GLY C 3 24 ? 14.247 10.427 -14.163 1.00 57.91 135 GLY C N 1
ATOM 1259 C CA . GLY C 3 24 ? 15.070 10.933 -13.080 1.00 55.62 135 GLY C CA 1
ATOM 1260 C C . GLY C 3 24 ? 15.814 9.833 -12.365 1.00 54.81 135 GLY C C 1
ATOM 1261 O O . GLY C 3 24 ? 16.870 10.046 -11.784 1.00 56.96 135 GLY C O 1
ATOM 1262 N N . TYR C 3 25 ? 15.254 8.639 -12.423 1.00 56.58 136 TYR C N 1
ATOM 1263 C CA . TYR C 3 25 ? 15.857 7.483 -11.790 1.00 57.87 136 TYR C CA 1
ATOM 1264 C C . TYR C 3 25 ? 16.919 6.890 -12.715 1.00 57.51 136 TYR C C 1
ATOM 1265 O O . TYR C 3 25 ? 18.033 6.581 -12.284 1.00 59.20 136 TYR C O 1
ATOM 1274 N N . GLN C 3 26 ? 16.575 6.744 -13.989 1.00 54.30 137 GLN C N 1
ATOM 1275 C CA . GLN C 3 26 ? 17.505 6.186 -14.959 1.00 56.81 137 GLN C CA 1
ATOM 1276 C C . GLN C 3 26 ? 18.784 7.023 -15.020 1.00 58.03 137 GLN C C 1
ATOM 1277 O O . GLN C 3 26 ? 19.891 6.489 -15.046 1.00 56.81 137 GLN C O 1
ATOM 1283 N N . ILE C 3 27 ? 18.623 8.340 -15.039 1.00 59.52 138 ILE C N 1
ATOM 1284 C CA . ILE C 3 27 ? 19.760 9.240 -15.101 1.00 59.01 138 ILE C CA 1
ATOM 1285 C C . ILE C 3 27 ? 20.669 9.052 -13.884 1.00 59.54 138 ILE C C 1
ATOM 1286 O O . ILE C 3 27 ? 21.888 8.941 -14.022 1.00 56.43 138 ILE C O 1
ATOM 1291 N N . ALA C 3 28 ? 20.070 9.018 -12.698 1.00 56.98 139 ALA C N 1
ATOM 1292 C CA . ALA C 3 28 ? 20.833 8.847 -11.473 1.00 55.37 139 ALA C CA 1
ATOM 1293 C C . ALA C 3 28 ? 21.633 7.560 -11.555 1.00 56.12 139 ALA C C 1
ATOM 1294 O O . ALA C 3 28 ? 22.856 7.574 -11.476 1.00 59.22 139 ALA C O 1
ATOM 1296 N N . VAL C 3 29 ? 20.943 6.443 -11.726 1.00 57.12 140 VAL C N 1
ATOM 1297 C CA . VAL C 3 29 ? 21.628 5.161 -11.828 1.00 59.00 140 VAL C CA 1
ATOM 1298 C C . VAL C 3 29 ? 22.769 5.251 -12.833 1.00 58.06 140 VAL C C 1
ATOM 1299 O O . VAL C 3 29 ? 23.861 4.737 -12.579 1.00 62.01 140 VAL C O 1
ATOM 1303 N N . GLU C 3 30 ? 22.520 5.896 -13.972 1.00 55.86 141 GLU C N 1
ATOM 1304 C CA . GLU C 3 30 ? 23.564 6.044 -14.976 1.00 56.49 141 GLU C CA 1
ATOM 1305 C C . GLU C 3 30 ? 24.727 6.763 -14.300 1.00 57.28 141 GLU C C 1
ATOM 1306 O O . GLU C 3 30 ? 25.865 6.290 -14.348 1.00 59.01 141 GLU C O 1
ATOM 1312 N N . THR C 3 31 ? 24.428 7.878 -13.634 1.00 52.98 142 THR C N 1
ATOM 1313 C CA . THR C 3 31 ? 25.438 8.683 -12.949 1.00 52.38 142 THR C CA 1
ATOM 1314 C C . THR C 3 31 ? 26.242 7.896 -11.914 1.00 52.46 142 THR C C 1
ATOM 1315 O O . THR C 3 31 ? 27.340 8.298 -11.544 1.00 51.64 142 THR C O 1
ATOM 1319 N N . GLU C 3 32 ? 25.703 6.771 -11.458 1.00 53.91 143 GLU C N 1
ATOM 1320 C CA . GLU C 3 32 ? 26.401 5.942 -10.477 1.00 56.02 143 GLU C CA 1
ATOM 1321 C C . GLU C 3 32 ? 27.524 5.149 -11.150 1.00 55.26 143 GLU C C 1
ATOM 1322 O O . GLU C 3 32 ? 28.459 4.688 -10.487 1.00 54.26 143 GLU C O 1
ATOM 1328 N N . GLN C 3 33 ? 27.432 4.997 -12.467 1.00 50.99 144 GLN C N 1
ATOM 1329 C CA . GLN C 3 33 ? 28.439 4.253 -13.205 1.00 52.68 144 GLN C CA 1
ATOM 1330 C C . GLN C 3 33 ? 29.595 5.181 -13.537 1.00 55.11 144 GLN C C 1
ATOM 1331 O O . GLN C 3 33 ? 30.728 4.746 -13.753 1.00 55.03 144 GLN C O 1
ATOM 1337 N N . ILE C 3 34 ? 29.300 6.472 -13.581 1.00 54.60 145 ILE C N 1
ATOM 1338 C CA . ILE C 3 34 ? 30.332 7.459 -13.844 1.00 52.50 145 ILE C CA 1
ATOM 1339 C C . ILE C 3 34 ? 31.081 7.706 -12.541 1.00 50.16 145 ILE C C 1
ATOM 1340 O O . ILE C 3 34 ? 32.301 7.614 -12.486 1.00 50.63 145 ILE C O 1
ATOM 1345 N N . GLY C 3 35 ? 30.335 8.015 -11.489 1.00 48.20 146 GLY C N 1
ATOM 1346 C CA . GLY C 3 35 ? 30.943 8.254 -10.192 1.00 51.21 146 GLY C CA 1
ATOM 1347 C C . GLY C 3 35 ? 31.873 7.121 -9.803 1.00 53.53 146 GLY C C 1
ATOM 1348 O O . GLY C 3 35 ? 32.946 7.359 -9.248 1.00 57.26 146 GLY C O 1
ATOM 1349 N N . GLN C 3 36 ? 31.465 5.887 -10.096 1.00 54.26 147 GLN C N 1
ATOM 1350 C CA . GLN C 3 36 ? 32.281 4.721 -9.778 1.00 54.42 147 GLN C CA 1
ATOM 1351 C C . GLN C 3 36 ? 33.524 4.744 -10.650 1.00 52.04 147 GLN C C 1
ATOM 1352 O O . GLN C 3 36 ? 34.628 4.489 -10.179 1.00 49.16 147 GLN C O 1
ATOM 1358 N N . GLU C 3 37 ? 33.337 5.053 -11.925 1.00 51.42 148 GLU C N 1
ATOM 1359 C CA . GLU C 3 37 ? 34.453 5.095 -12.846 1.00 54.86 148 GLU C CA 1
ATOM 1360 C C . GLU C 3 37 ? 35.510 6.076 -12.350 1.00 53.83 148 GLU C C 1
ATOM 1361 O O . GLU C 3 37 ? 36.700 5.781 -12.385 1.00 54.48 148 GLU C O 1
ATOM 1367 N N . MET C 3 38 ? 35.080 7.236 -11.868 1.00 51.64 149 MET C N 1
ATOM 1368 C CA . MET C 3 38 ? 36.022 8.217 -11.340 1.00 45.59 149 MET C CA 1
ATOM 1369 C C . MET C 3 38 ? 36.836 7.605 -10.209 1.00 44.57 149 MET C C 1
ATOM 1370 O O . MET C 3 38 ? 38.051 7.772 -10.155 1.00 42.44 149 MET C O 1
ATOM 1375 N N . LEU C 3 39 ? 36.164 6.892 -9.310 1.00 43.80 150 LEU C N 1
ATOM 1376 C CA . LEU C 3 39 ? 36.835 6.260 -8.178 1.00 46.22 150 LEU C CA 1
ATOM 1377 C C . LEU C 3 39 ? 37.857 5.218 -8.633 1.00 46.57 150 LEU C C 1
ATOM 1378 O O . LEU C 3 39 ? 38.904 5.041 -8.020 1.00 47.50 150 LEU C O 1
ATOM 1383 N N . GLU C 3 40 ? 37.547 4.528 -9.717 1.00 47.04 151 GLU C N 1
ATOM 1384 C CA . GLU C 3 40 ? 38.465 3.544 -10.257 1.00 46.99 151 GLU C CA 1
ATOM 1385 C C . GLU C 3 40 ? 39.650 4.312 -10.846 1.00 50.64 151 GLU C C 1
ATOM 1386 O O . GLU C 3 40 ? 40.800 3.929 -10.672 1.00 53.89 151 GLU C O 1
ATOM 1392 N N . ASN C 3 41 ? 39.338 5.404 -11.539 1.00 50.39 152 ASN C N 1
ATOM 1393 C CA . ASN C 3 41 ? 40.312 6.275 -12.196 1.00 49.29 152 ASN C CA 1
ATOM 1394 C C . ASN C 3 41 ? 41.271 6.927 -11.196 1.00 47.94 152 ASN C C 1
ATOM 1395 O O . ASN C 3 41 ? 42.486 6.898 -11.379 1.00 46.94 152 ASN C O 1
ATOM 1400 N N . LEU C 3 42 ? 40.717 7.504 -10.135 1.00 43.68 153 LEU C N 1
ATOM 1401 C CA . LEU C 3 42 ? 41.514 8.166 -9.104 1.00 40.47 153 LEU C CA 1
ATOM 1402 C C . LEU C 3 42 ? 42.441 7.215 -8.364 1.00 40.24 153 LEU C C 1
ATOM 1403 O O . LEU C 3 42 ? 43.559 7.570 -8.018 1.00 44.82 153 LEU C O 1
ATOM 1408 N N . SER C 3 43 ? 41.972 6.002 -8.117 1.00 41.17 154 SER C N 1
ATOM 1409 C CA . SER C 3 43 ? 42.784 5.009 -7.440 1.00 36.50 154 SER C CA 1
ATOM 1410 C C . SER C 3 43 ? 43.986 4.702 -8.316 1.00 38.20 154 SER C C 1
ATOM 1411 O O . SER C 3 43 ? 45.110 4.584 -7.842 1.00 38.57 154 SER C O 1
ATOM 1414 N N . HIS C 3 44 ? 43.728 4.590 -9.607 1.00 42.84 155 HIS C N 1
ATOM 1415 C CA . HIS C 3 44 ? 44.756 4.288 -10.580 1.00 49.57 155 HIS C CA 1
ATOM 1416 C C . HIS C 3 44 ? 45.812 5.390 -10.599 1.00 49.25 155 HIS C C 1
ATOM 1417 O O . HIS C 3 44 ? 47.014 5.126 -10.638 1.00 53.07 155 HIS C O 1
ATOM 1424 N N . ASP C 3 45 ? 45.357 6.635 -10.559 1.00 47.77 156 ASP C N 1
ATOM 1425 C CA . ASP C 3 45 ? 46.268 7.769 -10.570 1.00 41.25 156 ASP C CA 1
ATOM 1426 C C . ASP C 3 45 ? 47.046 7.810 -9.270 1.00 37.75 156 ASP C C 1
ATOM 1427 O O . ASP C 3 45 ? 48.262 7.988 -9.276 1.00 33.29 156 ASP C O 1
ATOM 1432 N N . ARG C 3 46 ? 46.340 7.615 -8.163 1.00 35.41 157 ARG C N 1
ATOM 1433 C CA . ARG C 3 46 ? 46.970 7.595 -6.848 1.00 41.54 157 ARG C CA 1
ATOM 1434 C C . ARG C 3 46 ? 48.074 6.543 -6.827 1.00 39.61 157 ARG C C 1
ATOM 1435 O O . ARG C 3 46 ? 49.093 6.716 -6.160 1.00 39.07 157 ARG C O 1
ATOM 1443 N N . GLU C 3 47 ? 47.867 5.456 -7.567 1.00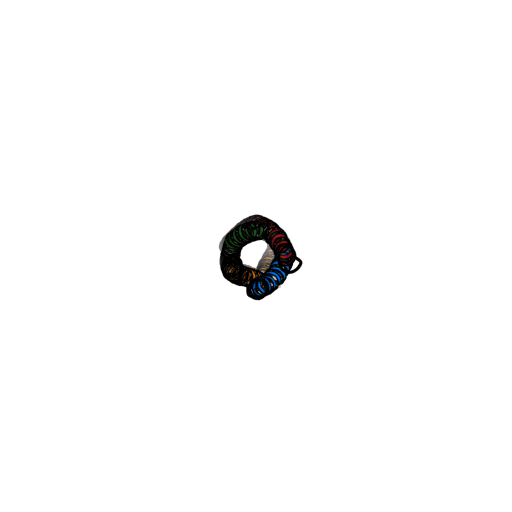 36.97 158 GLU C N 1
ATOM 1444 C CA . GLU C 3 47 ? 48.854 4.396 -7.629 1.00 36.06 158 GLU C CA 1
ATOM 1445 C C . GLU C 3 47 ? 50.053 4.896 -8.427 1.00 38.07 158 GLU C C 1
ATOM 1446 O O . GLU C 3 47 ? 51.190 4.761 -7.987 1.00 43.87 158 GLU C O 1
ATOM 1452 N N . ARG C 3 48 ? 49.801 5.503 -9.582 1.00 37.26 159 ARG C N 1
ATOM 1453 C CA . ARG C 3 48 ? 50.873 6.028 -10.422 1.00 36.31 159 ARG C CA 1
ATOM 1454 C C . ARG C 3 48 ? 51.693 7.136 -9.728 1.00 39.12 159 ARG C C 1
ATOM 1455 O O . ARG C 3 48 ? 52.904 7.224 -9.901 1.00 41.04 159 ARG C O 1
ATOM 1463 N N . ILE C 3 49 ? 51.040 7.973 -8.935 1.00 37.13 160 ILE C N 1
ATOM 1464 C CA . ILE C 3 49 ? 51.756 9.017 -8.207 1.00 35.60 160 ILE C CA 1
ATOM 1465 C C . ILE C 3 49 ? 52.664 8.366 -7.153 1.00 38.92 160 ILE C C 1
ATOM 1466 O O . ILE C 3 49 ? 53.799 8.791 -6.963 1.00 41.02 160 ILE C O 1
ATOM 1471 N N . GLN C 3 50 ? 52.164 7.345 -6.459 1.00 36.91 161 GLN C N 1
ATOM 1472 C CA . GLN C 3 50 ? 52.974 6.680 -5.439 1.00 33.90 161 GLN C CA 1
ATOM 1473 C C . GLN C 3 50 ? 54.130 5.957 -6.106 1.00 31.29 161 GLN C C 1
ATOM 1474 O O . GLN C 3 50 ? 55.244 5.940 -5.589 1.00 41.38 161 GLN C O 1
ATOM 1480 N N . ARG C 3 51 ? 53.876 5.366 -7.261 0.50 22.01 162 ARG C N 1
ATOM 1481 C CA . ARG C 3 51 ? 54.934 4.692 -7.978 0.50 18.24 162 ARG C CA 1
ATOM 1482 C C . ARG C 3 51 ? 56.034 5.689 -8.354 0.50 23.34 162 ARG C C 1
ATOM 1483 O O . ARG C 3 51 ? 57.217 5.375 -8.260 0.50 24.68 162 ARG C O 1
ATOM 1491 N N . ALA C 3 52 ? 55.635 6.893 -8.764 1.00 32.03 163 ALA C N 1
ATOM 1492 C CA . ALA C 3 52 ? 56.568 7.952 -9.165 1.00 28.67 163 ALA C CA 1
ATOM 1493 C C . ALA C 3 52 ? 57.330 8.509 -7.985 1.00 30.92 163 ALA C C 1
ATOM 1494 O O . ALA C 3 52 ? 58.508 8.817 -8.093 1.00 31.60 163 ALA C O 1
ATOM 1496 N N . ARG C 3 53 ? 56.639 8.650 -6.860 1.00 33.29 164 ARG C N 1
ATOM 1497 C CA . ARG C 3 53 ? 57.268 9.138 -5.642 1.00 32.66 164 ARG C CA 1
ATOM 1498 C C . ARG C 3 53 ? 58.323 8.130 -5.266 1.00 32.24 164 ARG C C 1
ATOM 1499 O O . ARG C 3 53 ? 59.393 8.488 -4.794 1.00 40.99 164 ARG C O 1
ATOM 1507 N N . GLU C 3 54 ? 58.010 6.861 -5.490 1.00 37.06 165 GLU C N 1
ATOM 1508 C CA . GLU C 3 54 ? 58.923 5.778 -5.183 1.00 37.14 165 GLU C CA 1
ATOM 1509 C C . GLU C 3 54 ? 60.151 5.849 -6.070 1.00 36.88 165 GLU C C 1
ATOM 1510 O O . GLU C 3 54 ? 61.278 5.771 -5.579 1.00 42.48 165 GLU C O 1
ATOM 1516 N N . ARG C 3 55 ? 59.921 6.012 -7.374 1.00 41.08 166 ARG C N 1
ATOM 1517 C CA . ARG C 3 55 ? 60.990 6.086 -8.379 1.00 33.88 166 ARG C CA 1
ATOM 1518 C C . ARG C 3 55 ? 61.888 7.293 -8.125 1.00 33.08 166 ARG C C 1
ATOM 1519 O O . ARG C 3 55 ? 63.051 7.318 -8.500 1.00 35.63 166 ARG C O 1
ATOM 1527 N N . LEU C 3 56 ? 61.331 8.300 -7.477 1.00 35.91 167 LEU C N 1
ATOM 1528 C CA . LEU C 3 56 ? 62.071 9.498 -7.167 1.00 37.49 167 LEU C CA 1
ATOM 1529 C C . LEU C 3 56 ? 63.030 9.19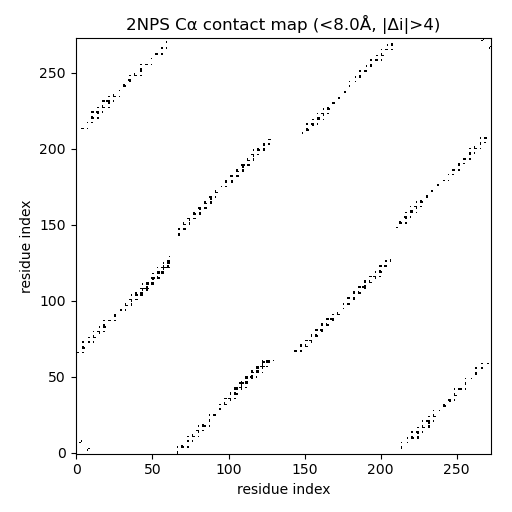4 -6.032 1.00 44.53 167 LEU C C 1
ATOM 1530 O O . LEU C 3 56 ? 64.171 9.655 -6.029 1.00 50.90 167 LEU C O 1
ATOM 1535 N N . ARG C 3 57 ? 62.563 8.425 -5.057 1.00 44.21 168 ARG C N 1
ATOM 1536 C CA . ARG C 3 57 ? 63.412 8.072 -3.932 1.00 44.75 168 ARG C CA 1
ATOM 1537 C C . ARG C 3 57 ? 64.595 7.263 -4.415 1.00 42.57 168 ARG C C 1
ATOM 1538 O O . ARG C 3 57 ? 65.689 7.370 -3.866 1.00 48.65 168 ARG C O 1
ATOM 1546 N N . GLU C 3 58 ? 64.382 6.465 -5.453 1.00 39.02 169 GLU C N 1
ATOM 1547 C CA . GLU C 3 58 ? 65.462 5.660 -5.995 1.00 43.36 169 GLU C CA 1
ATOM 1548 C C . GLU C 3 58 ? 66.451 6.570 -6.714 1.00 41.31 169 GLU C C 1
ATOM 1549 O O . GLU C 3 58 ? 67.652 6.318 -6.721 1.00 40.68 169 GLU C O 1
ATOM 1555 N N . THR C 3 59 ? 65.937 7.642 -7.309 1.00 41.00 170 THR C N 1
ATOM 1556 C CA . THR C 3 59 ? 66.792 8.615 -7.986 1.00 39.25 170 THR C CA 1
ATOM 1557 C C . THR C 3 59 ? 67.641 9.276 -6.902 1.00 39.42 170 THR C C 1
ATOM 1558 O O . THR C 3 59 ? 68.804 9.593 -7.112 1.00 41.36 170 THR C O 1
ATOM 1562 N N . ASP C 3 60 ? 67.047 9.456 -5.728 1.00 42.36 171 ASP C N 1
ATOM 1563 C CA . ASP C 3 60 ? 67.744 10.035 -4.588 1.00 41.29 171 ASP C CA 1
ATOM 1564 C C . ASP C 3 60 ? 68.865 9.102 -4.152 1.00 38.25 171 ASP C C 1
ATOM 1565 O O . ASP C 3 60 ? 69.991 9.529 -3.934 1.00 35.38 171 ASP C O 1
ATOM 1570 N N . ALA C 3 61 ? 68.557 7.818 -4.034 1.00 34.93 172 ALA C N 1
ATOM 1571 C CA . ALA C 3 61 ? 69.566 6.849 -3.621 1.00 35.76 172 ALA C CA 1
ATOM 1572 C C . ALA C 3 61 ? 70.773 6.945 -4.543 1.00 36.49 172 ALA C C 1
ATOM 1573 O O . ALA C 3 61 ? 71.907 6.805 -4.102 1.00 41.46 172 ALA C O 1
ATOM 1575 N N . ASN C 3 62 ? 70.531 7.192 -5.826 1.00 37.26 173 ASN C N 1
ATOM 1576 C CA . ASN C 3 62 ? 71.619 7.315 -6.784 1.00 32.31 173 ASN C CA 1
ATOM 1577 C C . ASN C 3 62 ? 72.302 8.668 -6.730 1.00 31.44 173 ASN C C 1
ATOM 1578 O O . ASN C 3 62 ? 73.463 8.796 -7.090 1.00 35.11 173 ASN C O 1
ATOM 1583 N N . LEU C 3 63 ? 71.593 9.696 -6.302 1.00 28.63 174 LEU C N 1
ATOM 1584 C CA . LEU C 3 63 ? 72.264 10.974 -6.191 1.00 30.14 174 LEU C CA 1
ATOM 1585 C C . LEU C 3 63 ? 73.189 10.846 -4.989 1.00 34.13 174 LEU C C 1
ATOM 1586 O O . LEU C 3 63 ? 74.253 11.461 -4.942 1.00 35.76 174 LEU C O 1
ATOM 1591 N N . GLY C 3 64 ? 72.773 10.030 -4.017 1.00 32.24 175 GLY C N 1
ATOM 1592 C CA . GLY C 3 64 ? 73.583 9.810 -2.833 1.00 29.10 175 GLY C CA 1
ATOM 1593 C C . GLY C 3 64 ? 74.876 9.138 -3.232 1.00 30.09 175 GLY C C 1
ATOM 1594 O O . GLY C 3 64 ? 75.960 9.544 -2.837 1.00 36.79 175 GLY C O 1
ATOM 1595 N N . LYS C 3 65 ? 74.742 8.097 -4.035 1.00 29.77 176 LYS C N 1
ATOM 1596 C CA . LYS C 3 65 ? 75.857 7.330 -4.532 1.00 29.42 176 LYS C CA 1
ATOM 1597 C C . LYS C 3 65 ? 76.832 8.191 -5.333 1.00 35.20 176 LYS C C 1
ATOM 1598 O O . LYS C 3 65 ? 78.046 8.076 -5.164 1.00 40.07 176 LYS C O 1
ATOM 1604 N N . SER C 3 66 ? 76.302 9.049 -6.205 1.00 33.29 177 SER C N 1
ATOM 1605 C CA . SER C 3 66 ? 77.130 9.932 -7.021 1.00 30.95 177 SER C CA 1
ATOM 1606 C C . SER C 3 66 ? 77.853 10.948 -6.143 1.00 32.84 177 SER C C 1
ATOM 1607 O O . SER C 3 66 ? 79.009 11.291 -6.378 1.00 35.85 177 SER C O 1
ATOM 1610 N N . SER C 3 67 ? 77.165 11.422 -5.118 1.00 36.33 178 SER C N 1
ATOM 1611 C CA . SER C 3 67 ? 77.754 12.367 -4.182 1.00 37.32 178 SER C CA 1
ATOM 1612 C C . SER C 3 67 ? 78.919 11.724 -3.454 1.00 34.97 178 SER C C 1
ATOM 1613 O O . SER C 3 67 ? 79.971 12.326 -3.311 1.00 38.17 178 SER C O 1
ATOM 1616 N N . ARG C 3 68 ? 78.734 10.502 -2.979 1.00 33.41 179 ARG C N 1
ATOM 1617 C CA . ARG C 3 68 ? 79.830 9.827 -2.311 1.00 34.26 179 ARG C CA 1
ATOM 1618 C C . ARG C 3 68 ? 80.995 9.645 -3.307 1.00 38.93 179 ARG C C 1
ATOM 1619 O O . ARG C 3 68 ? 82.129 9.991 -2.991 1.00 46.03 179 ARG C O 1
ATOM 1627 N N . ILE C 3 69 ? 80.723 9.155 -4.520 1.00 39.53 180 ILE C N 1
ATOM 1628 C CA . ILE C 3 69 ? 81.793 8.946 -5.509 1.00 35.89 180 ILE C CA 1
ATOM 1629 C C . ILE C 3 69 ? 82.562 10.223 -5.792 1.00 35.30 180 ILE C C 1
ATOM 1630 O O . ILE C 3 69 ? 83.785 10.207 -5.888 1.00 31.14 180 ILE C O 1
ATOM 1635 N N . LEU C 3 70 ? 81.843 11.332 -5.910 1.00 36.42 181 LEU C N 1
ATOM 1636 C CA . LEU C 3 70 ? 82.474 12.616 -6.202 1.00 33.93 181 LEU C CA 1
ATOM 1637 C C . LEU C 3 70 ? 83.368 13.098 -5.087 1.00 35.83 181 LEU C C 1
ATOM 1638 O O . LEU C 3 70 ? 84.432 13.656 -5.326 1.00 37.13 181 LEU C O 1
ATOM 1643 N N . THR C 3 71 ? 82.911 12.889 -3.860 1.00 42.73 182 THR C N 1
ATOM 1644 C CA . THR C 3 71 ? 83.679 13.257 -2.688 1.00 44.59 182 THR C CA 1
ATOM 1645 C C . THR C 3 71 ? 84.998 12.502 -2.787 1.00 45.78 182 THR C C 1
ATOM 1646 O O . THR C 3 71 ? 86.080 13.078 -2.657 1.00 46.67 182 THR C O 1
ATOM 1650 N N . GLY C 3 72 ? 84.877 11.193 -3.008 1.00 44.21 183 GLY C N 1
ATOM 1651 C CA . GLY C 3 72 ? 86.029 10.321 -3.120 1.00 38.74 183 GLY C CA 1
ATOM 1652 C C . GLY C 3 72 ? 86.990 10.785 -4.185 1.00 43.20 183 GLY C C 1
ATOM 1653 O O . GLY C 3 72 ? 88.198 10.688 -4.010 1.00 49.95 183 GLY C O 1
ATOM 1654 N N . MET C 3 73 ? 86.465 11.292 -5.296 1.00 44.20 184 MET C N 1
ATOM 1655 C CA . MET C 3 73 ? 87.323 11.769 -6.372 1.00 43.69 184 MET C CA 1
ATOM 1656 C C . MET C 3 73 ? 88.004 13.045 -5.927 1.00 43.62 184 MET C C 1
ATOM 1657 O O . MET C 3 73 ? 89.193 13.226 -6.174 1.00 44.92 184 MET C O 1
ATOM 1662 N N . LEU C 3 74 ? 87.239 13.915 -5.266 1.00 44.78 185 LEU C N 1
ATOM 1663 C CA . LEU C 3 74 ? 87.741 15.189 -4.739 1.00 48.17 185 LEU C CA 1
ATOM 1664 C C . LEU C 3 74 ? 88.917 14.957 -3.802 1.00 51.68 185 LEU C C 1
ATOM 1665 O O . LEU C 3 74 ? 89.800 15.804 -3.672 1.00 53.11 185 LEU C O 1
ATOM 1670 N N . ARG C 3 75 ? 88.911 13.812 -3.132 1.00 53.70 186 ARG C N 1
ATOM 1671 C CA . ARG C 3 75 ? 89.984 13.486 -2.215 1.00 56.87 186 ARG C CA 1
ATOM 1672 C C . ARG C 3 75 ? 91.234 13.161 -3.011 1.00 58.57 186 ARG C C 1
ATOM 1673 O O . ARG C 3 75 ? 92.244 13.842 -2.887 1.00 61.29 186 ARG C O 1
ATOM 1681 N N . ARG C 3 76 ? 91.156 12.138 -3.854 1.00 61.96 187 ARG C N 1
ATOM 1682 C CA . ARG C 3 76 ? 92.302 11.736 -4.661 1.00 64.23 187 ARG C CA 1
ATOM 1683 C C . ARG C 3 76 ? 92.857 12.818 -5.598 1.00 65.35 187 ARG C C 1
ATOM 1684 O O . ARG C 3 76 ? 93.904 12.636 -6.212 1.00 65.64 187 ARG C O 1
ATOM 1692 N N . ILE C 3 77 ? 92.171 13.950 -5.696 1.00 66.75 188 ILE C N 1
ATOM 1693 C CA . ILE C 3 77 ? 92.654 15.043 -6.540 1.00 71.51 188 ILE C CA 1
ATOM 1694 C C . ILE C 3 77 ? 93.750 15.814 -5.814 1.00 75.68 188 ILE C C 1
ATOM 1695 O O . ILE C 3 77 ? 94.590 16.469 -6.434 1.00 77.11 188 ILE C O 1
ATOM 1700 N N . ILE C 3 78 ? 93.718 15.747 -4.487 1.00 79.42 189 ILE C N 1
ATOM 1701 C CA . ILE C 3 78 ? 94.724 16.406 -3.666 1.00 80.96 189 ILE C CA 1
ATOM 1702 C C . ILE C 3 78 ? 95.770 15.346 -3.370 1.00 82.06 189 ILE C C 1
ATOM 1703 O O . ILE C 3 78 ? 96.488 15.433 -2.382 1.00 83.66 189 ILE C O 1
ATOM 1708 N N . GLN C 3 79 ? 95.824 14.331 -4.230 1.00 83.49 190 GLN C N 1
ATOM 1709 C CA . GLN C 3 79 ? 96.776 13.231 -4.089 1.00 84.78 190 GLN C CA 1
ATOM 1710 C C . GLN C 3 79 ? 96.609 12.532 -2.741 1.00 85.08 190 GLN C C 1
ATOM 1711 O O . GLN C 3 79 ? 95.641 12.864 -2.023 1.00 83.26 190 GLN C O 1
ATOM 1717 N N . ASP D 4 18 ? 3.050 6.665 -8.200 1.00 86.20 170 ASP D N 1
ATOM 1718 C CA . ASP D 4 18 ? 3.219 5.649 -7.131 1.00 85.69 170 ASP D CA 1
ATOM 1719 C C . ASP D 4 18 ? 4.056 6.242 -6.007 1.00 86.53 170 ASP D C 1
ATOM 1720 O O . ASP D 4 18 ? 3.533 6.927 -5.126 1.00 89.47 170 ASP D O 1
ATOM 1725 N N . GLU D 4 19 ? 5.353 5.955 -6.053 1.00 84.56 171 GLU D N 1
ATOM 1726 C CA . GLU D 4 19 ? 6.338 6.433 -5.085 1.00 82.23 171 GLU D CA 1
ATOM 1727 C C . GLU D 4 19 ? 7.620 5.698 -5.445 1.00 81.79 171 GLU D C 1
ATOM 1728 O O . GLU D 4 19 ? 8.139 4.865 -4.692 1.00 79.31 171 GLU D O 1
ATOM 1734 N N . GLN D 4 20 ? 8.089 5.998 -6.648 1.00 81.47 172 GLN D N 1
ATOM 1735 C CA . GLN D 4 20 ? 9.321 5.458 -7.198 1.00 77.81 172 GLN D CA 1
ATOM 1736 C C . GLN D 4 20 ? 10.340 6.530 -6.835 1.00 76.62 172 GLN D C 1
ATOM 1737 O O . GLN D 4 20 ? 11.510 6.487 -7.231 1.00 75.72 172 GLN D O 1
ATOM 1743 N N . LEU D 4 21 ? 9.844 7.495 -6.061 1.00 72.30 173 LEU D N 1
ATOM 1744 C CA . LEU D 4 21 ? 10.635 8.604 -5.549 1.00 68.61 173 LEU D CA 1
ATOM 1745 C C . LEU D 4 21 ? 11.554 8.033 -4.478 1.00 68.61 173 LEU D C 1
ATOM 1746 O O . LEU D 4 21 ? 12.505 8.670 -4.025 1.00 68.71 173 LEU D O 1
ATOM 1751 N N . GLU D 4 22 ? 11.225 6.820 -4.064 1.00 68.88 174 GLU D N 1
ATOM 1752 C CA . GLU D 4 22 ? 11.996 6.099 -3.070 1.00 70.84 174 GLU D CA 1
ATOM 1753 C C . GLU D 4 22 ? 13.191 5.549 -3.841 1.00 69.70 174 GLU D C 1
ATOM 1754 O O . GLU D 4 22 ? 14.316 5.581 -3.358 1.00 68.35 174 GLU D O 1
ATOM 1760 N N . LEU D 4 23 ? 12.926 5.064 -5.055 1.00 69.55 175 LEU D N 1
ATOM 1761 C CA . LEU D 4 23 ? 13.958 4.520 -5.947 1.00 68.83 175 LEU D CA 1
ATOM 1762 C C . LEU D 4 23 ? 14.927 5.623 -6.386 1.00 68.72 175 LEU D C 1
ATOM 1763 O O . LEU D 4 23 ? 16.104 5.377 -6.641 1.00 67.89 175 LEU D O 1
ATOM 1768 N N . VAL D 4 24 ? 14.407 6.842 -6.479 1.00 66.22 176 VAL D N 1
ATOM 1769 C CA . VAL D 4 24 ? 15.222 7.986 -6.865 1.00 64.55 176 VAL D CA 1
ATOM 1770 C C . VAL D 4 24 ? 16.041 8.392 -5.657 1.00 66.21 176 VAL D C 1
ATOM 1771 O O . VAL D 4 24 ? 17.241 8.638 -5.764 1.00 69.76 176 VAL D O 1
ATOM 1775 N N . SER D 4 25 ? 15.392 8.440 -4.500 1.00 65.44 177 SER D N 1
ATOM 1776 C CA . SER D 4 25 ? 16.067 8.817 -3.265 1.00 64.78 177 SER D CA 1
ATOM 1777 C C . SER D 4 25 ? 17.187 7.865 -2.912 1.00 64.94 177 SER D C 1
ATOM 1778 O O . SER D 4 25 ? 18.199 8.264 -2.334 1.00 62.56 177 SER D O 1
ATOM 1781 N N . GLY D 4 26 ? 16.998 6.596 -3.243 1.00 66.34 178 GLY D N 1
ATOM 1782 C CA . GLY D 4 26 ? 18.030 5.627 -2.948 1.00 68.70 178 GLY D CA 1
ATOM 1783 C C . GLY D 4 26 ? 19.173 5.902 -3.899 1.00 70.03 178 GLY D C 1
ATOM 1784 O O . GLY D 4 26 ? 20.307 6.143 -3.485 1.00 69.84 178 GLY D O 1
ATOM 1785 N N . SER D 4 27 ? 18.855 5.877 -5.188 1.00 71.11 179 SER D N 1
ATOM 1786 C CA . SER D 4 27 ? 19.842 6.111 -6.229 1.00 71.47 179 SER D CA 1
ATOM 1787 C C . SER D 4 27 ? 20.692 7.331 -5.940 1.00 68.56 179 SER D C 1
ATOM 1788 O O . SER D 4 27 ? 21.916 7.277 -6.028 1.00 69.26 179 SER D O 1
ATOM 1791 N N . ILE D 4 28 ? 20.035 8.432 -5.596 1.00 65.04 180 ILE D N 1
ATOM 1792 C CA . ILE D 4 28 ? 20.740 9.668 -5.306 1.00 62.55 180 ILE D CA 1
ATOM 1793 C C . ILE D 4 28 ? 21.621 9.540 -4.076 1.00 62.42 180 ILE D C 1
ATOM 1794 O O . ILE D 4 28 ? 22.753 10.018 -4.065 1.00 64.00 180 ILE D O 1
ATOM 1799 N N . GLY D 4 29 ? 21.091 8.903 -3.037 1.00 62.09 181 GLY D N 1
ATOM 1800 C CA . GLY D 4 29 ? 21.850 8.723 -1.815 1.00 59.78 181 GLY D CA 1
ATOM 1801 C C . GLY D 4 29 ? 23.242 8.224 -2.135 1.00 59.90 181 GLY D C 1
ATOM 1802 O O . GLY D 4 29 ? 24.235 8.746 -1.630 1.00 59.45 181 GLY D O 1
ATOM 1803 N N . VAL D 4 30 ? 23.304 7.202 -2.986 1.00 60.00 182 VAL D N 1
ATOM 1804 C CA . VAL D 4 30 ? 24.572 6.612 -3.407 1.00 58.87 182 VAL D CA 1
ATOM 1805 C C . VAL D 4 30 ? 25.444 7.684 -4.063 1.00 60.37 182 VAL D C 1
ATOM 1806 O O . VAL D 4 30 ? 26.637 7.805 -3.764 1.00 61.00 182 VAL D O 1
ATOM 1810 N N . LEU D 4 31 ? 24.843 8.460 -4.960 1.00 59.29 183 LEU D N 1
ATOM 1811 C CA . LEU D 4 31 ? 25.560 9.532 -5.638 1.00 58.23 183 LEU D CA 1
ATOM 1812 C C . LEU D 4 31 ? 26.106 10.441 -4.557 1.00 58.49 183 LEU D C 1
ATOM 1813 O O . LEU D 4 31 ? 27.220 10.948 -4.659 1.00 62.85 183 LEU D O 1
ATOM 1818 N N . LYS D 4 32 ? 25.304 10.641 -3.517 1.00 60.38 184 LYS D N 1
ATOM 1819 C CA . LYS D 4 32 ? 25.701 11.471 -2.388 1.00 61.23 184 LYS D CA 1
ATOM 1820 C C . LYS D 4 32 ? 26.840 10.7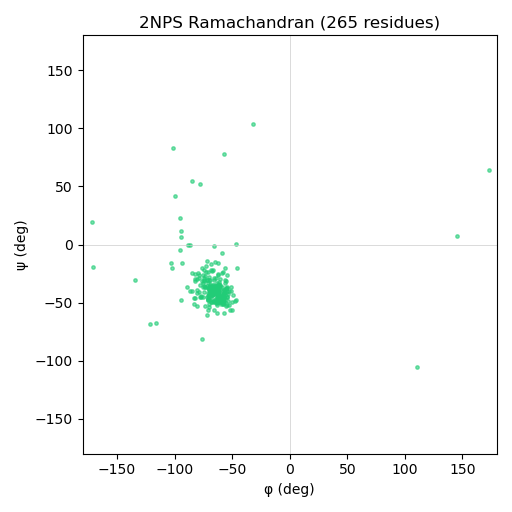80 -1.657 1.00 61.80 184 LYS D C 1
ATOM 1821 O O . LYS D 4 32 ? 27.611 11.418 -0.950 1.00 62.34 184 LYS D O 1
ATOM 1827 N N . ASN D 4 33 ? 26.930 9.465 -1.823 1.00 62.00 185 ASN D N 1
ATOM 1828 C CA . ASN D 4 33 ? 27.990 8.697 -1.187 1.00 63.83 185 ASN D CA 1
ATOM 1829 C C . ASN D 4 33 ? 29.233 8.787 -2.032 1.00 61.79 185 ASN D C 1
ATOM 1830 O O . ASN D 4 33 ? 30.309 9.110 -1.536 1.00 65.56 185 ASN D O 1
ATOM 1835 N N . MET D 4 34 ? 29.075 8.489 -3.315 1.00 58.08 186 MET D N 1
ATOM 1836 C CA . MET D 4 34 ? 30.189 8.510 -4.244 1.00 54.65 186 MET D CA 1
ATOM 1837 C C . MET D 4 34 ? 30.825 9.876 -4.350 1.00 51.77 186 MET D C 1
ATOM 1838 O O . MET D 4 34 ? 32.034 9.982 -4.471 1.00 51.47 186 MET D O 1
ATOM 1843 N N . SER D 4 35 ? 30.019 10.927 -4.305 1.00 50.08 187 SER D N 1
ATOM 1844 C CA . SER D 4 35 ? 30.582 12.258 -4.417 1.00 51.82 187 SER D CA 1
ATOM 1845 C C . SER D 4 35 ? 31.521 12.555 -3.254 1.00 51.37 187 SER D C 1
ATOM 1846 O O . SER D 4 35 ? 32.587 13.131 -3.444 1.00 55.89 187 SER D O 1
ATOM 1849 N N . GLN D 4 36 ? 31.148 12.138 -2.051 1.00 52.91 188 GLN D N 1
ATOM 1850 C CA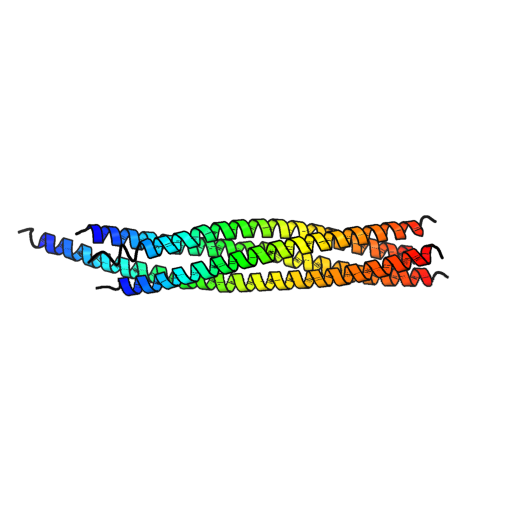 . GLN D 4 36 ? 31.986 12.392 -0.880 1.00 51.42 188 GLN D CA 1
ATOM 1851 C C . GLN D 4 36 ? 33.287 11.599 -0.850 1.00 47.29 188 GLN D C 1
ATOM 1852 O O . GLN D 4 36 ? 34.335 12.137 -0.513 1.00 52.32 188 GLN D O 1
ATOM 1858 N N . ARG D 4 37 ? 33.225 10.318 -1.183 1.00 43.13 189 ARG D N 1
ATOM 1859 C CA . ARG D 4 37 ? 34.429 9.502 -1.206 1.00 44.88 189 ARG D CA 1
ATOM 1860 C C . ARG D 4 37 ? 35.413 10.090 -2.227 1.00 48.54 189 ARG D C 1
ATOM 1861 O O . ARG D 4 37 ? 36.627 9.963 -2.082 1.00 50.08 189 ARG D O 1
ATOM 1869 N N . ILE D 4 38 ? 34.859 10.735 -3.254 1.00 50.04 190 ILE D N 1
ATOM 1870 C CA . ILE D 4 38 ? 35.615 11.380 -4.320 1.00 47.20 190 ILE D CA 1
ATOM 1871 C C . ILE D 4 38 ? 36.295 12.610 -3.760 1.00 46.98 190 ILE D C 1
ATOM 1872 O O . ILE D 4 38 ? 37.461 12.870 -4.044 1.00 49.87 190 ILE D O 1
ATOM 1877 N N . GLY D 4 39 ? 35.550 13.375 -2.973 1.00 41.82 191 GLY D N 1
ATOM 1878 C CA . GLY D 4 39 ? 36.102 14.570 -2.369 1.00 39.69 191 GLY D CA 1
ATOM 1879 C C . GLY D 4 39 ? 37.179 14.213 -1.362 1.00 43.90 191 GLY D C 1
ATOM 1880 O O . GLY D 4 39 ? 38.184 14.922 -1.238 1.00 42.94 191 GLY D O 1
ATOM 1881 N N . GLY D 4 40 ? 36.965 13.106 -0.647 1.00 43.24 192 GLY D N 1
ATOM 1882 C CA . GLY D 4 40 ? 37.926 12.653 0.342 1.00 41.60 192 GLY D CA 1
ATOM 1883 C C . GLY D 4 40 ? 39.221 12.234 -0.320 1.00 44.46 192 GLY D C 1
ATOM 1884 O O . GLY D 4 40 ? 40.317 12.649 0.086 1.00 47.44 192 GLY D O 1
ATOM 1885 N N . GLU D 4 41 ? 39.087 11.405 -1.349 1.00 44.15 193 GLU D N 1
ATOM 1886 C CA . GLU D 4 41 ? 40.223 10.921 -2.121 1.00 44.70 193 GLU D CA 1
ATOM 1887 C C . GLU D 4 41 ? 40.948 12.102 -2.785 1.00 47.38 193 GLU D C 1
ATOM 1888 O O . GLU D 4 41 ? 42.176 12.138 -2.854 1.00 46.79 193 GLU D O 1
ATOM 1894 N N . LEU D 4 42 ? 40.191 13.076 -3.276 1.00 46.86 194 LEU D N 1
ATOM 1895 C CA . LEU D 4 42 ? 40.819 14.225 -3.909 1.00 46.70 194 LEU D CA 1
ATOM 1896 C C . LEU D 4 42 ? 41.609 15.024 -2.885 1.00 47.81 194 LEU D C 1
ATOM 1897 O O . LEU D 4 42 ? 42.676 15.549 -3.184 1.00 50.58 194 LEU D O 1
ATOM 1902 N N . GLU D 4 43 ? 41.087 15.115 -1.669 1.00 49.20 195 GLU D N 1
ATOM 1903 C CA . GLU D 4 43 ? 41.780 15.862 -0.632 1.00 47.24 195 GLU D CA 1
ATOM 1904 C C . GLU D 4 43 ? 43.040 15.120 -0.207 1.00 44.86 195 GLU D C 1
ATOM 1905 O O . GLU D 4 43 ? 44.067 15.730 0.066 1.00 44.06 195 GLU D O 1
ATOM 1911 N N . GLU D 4 44 ? 42.950 13.794 -0.186 1.00 43.08 196 GLU D N 1
ATOM 1912 C CA . GLU D 4 44 ? 44.069 12.927 0.163 1.00 40.69 196 GLU D CA 1
ATOM 1913 C C . GLU D 4 44 ? 45.191 12.985 -0.860 1.00 42.31 196 GLU D C 1
ATOM 1914 O O . GLU D 4 44 ? 46.375 12.899 -0.518 1.00 45.08 196 GLU D O 1
AT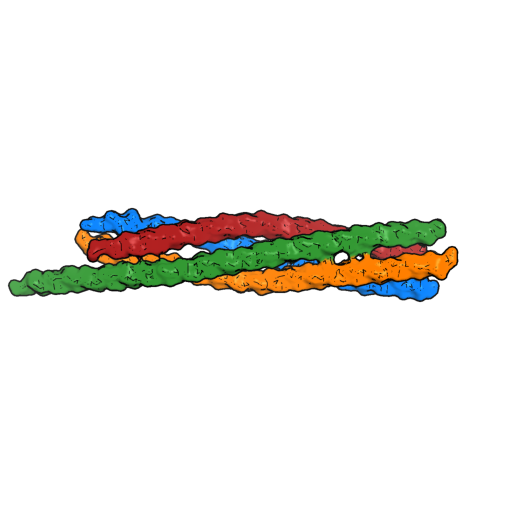OM 1920 N N . GLN D 4 45 ? 44.819 13.103 -2.126 1.00 39.57 197 GLN D N 1
ATOM 1921 C CA . GLN D 4 45 ? 45.808 13.190 -3.177 1.00 35.28 197 GLN D CA 1
ATOM 1922 C C . GLN D 4 45 ? 46.417 14.581 -3.178 1.00 34.35 197 GLN D C 1
ATOM 1923 O O . GLN D 4 45 ? 47.588 14.752 -3.481 1.00 34.54 197 GLN D O 1
ATOM 1929 N N . ALA D 4 46 ? 45.628 15.574 -2.796 1.00 29.99 198 ALA D N 1
ATOM 1930 C CA . ALA D 4 46 ? 46.142 16.929 -2.715 1.00 33.47 198 ALA D CA 1
ATOM 1931 C C . ALA D 4 46 ? 47.334 16.926 -1.755 1.00 36.99 198 ALA D C 1
ATOM 1932 O O . ALA D 4 46 ? 48.380 17.505 -2.030 1.00 37.56 198 ALA D O 1
ATOM 1934 N N . VAL D 4 47 ? 47.175 16.261 -0.618 1.00 39.62 199 VAL D N 1
ATOM 1935 C CA . VAL D 4 47 ? 48.266 16.174 0.335 1.00 35.61 199 VAL D CA 1
ATOM 1936 C C . VAL D 4 47 ? 49.401 15.425 -0.332 1.00 34.48 199 VAL D C 1
ATOM 1937 O O . VAL D 4 47 ? 50.525 15.901 -0.386 1.00 39.29 199 VAL D O 1
ATOM 1941 N N . MET D 4 48 ? 49.087 14.259 -0.868 1.00 33.97 200 MET D N 1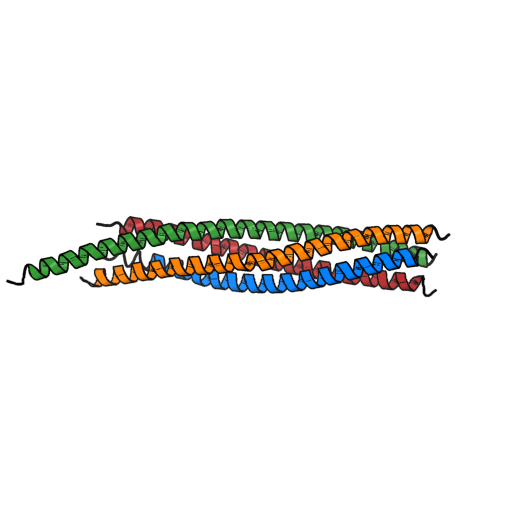
ATOM 1942 C CA . MET D 4 48 ? 50.072 13.417 -1.525 1.00 34.97 200 MET D CA 1
ATOM 1943 C C . MET D 4 48 ? 50.817 14.133 -2.658 1.00 34.76 200 MET D C 1
ATOM 1944 O O . MET D 4 48 ? 51.985 13.855 -2.905 1.00 35.45 200 MET D O 1
ATOM 1949 N N . LEU D 4 49 ? 50.158 15.070 -3.331 1.00 34.62 201 LEU D N 1
ATOM 1950 C CA . LEU D 4 49 ? 50.801 15.793 -4.432 1.00 34.25 201 LEU D CA 1
ATOM 1951 C C . LEU D 4 49 ? 51.708 16.911 -3.954 1.00 33.10 201 LEU D C 1
ATOM 1952 O O . LEU D 4 49 ? 52.694 17.267 -4.621 1.00 30.48 201 LEU D O 1
ATOM 1957 N N . GLU D 4 50 ? 51.366 17.480 -2.806 0.50 24.76 202 GLU D N 1
ATOM 1958 C CA . GLU D 4 50 ? 52.183 18.539 -2.280 0.50 21.22 202 GLU D CA 1
ATOM 1959 C C . GLU D 4 50 ? 53.434 17.886 -1.728 0.50 21.73 202 GLU D C 1
ATOM 1960 O O . GLU D 4 50 ? 54.517 18.462 -1.753 0.50 20.17 202 GLU D O 1
ATOM 1966 N N . ASP D 4 51 ? 53.275 16.660 -1.251 1.00 28.69 203 ASP D N 1
ATOM 1967 C CA . ASP D 4 51 ? 54.400 15.901 -0.722 1.00 33.94 203 ASP D CA 1
ATOM 1968 C C . ASP D 4 51 ? 55.341 15.581 -1.876 1.00 36.20 203 ASP D C 1
ATOM 1969 O O . ASP D 4 51 ? 56.547 15.820 -1.786 1.00 40.77 203 ASP D O 1
ATOM 1974 N N . PHE D 4 52 ? 54.776 15.055 -2.961 1.00 36.74 204 PHE D N 1
ATOM 1975 C CA . PHE D 4 52 ? 55.536 14.722 -4.170 1.00 33.69 204 PHE D CA 1
ATOM 1976 C C . PHE D 4 52 ? 56.241 15.991 -4.667 1.00 30.58 204 PHE D C 1
ATOM 1977 O O . PHE D 4 52 ? 57.399 15.971 -5.067 1.00 30.00 204 PHE D O 1
ATOM 1985 N N . SER D 4 53 ? 55.535 17.102 -4.631 1.00 27.03 205 SER D N 1
ATOM 1986 C CA . SER D 4 53 ? 56.142 18.333 -5.048 1.00 29.55 205 SER D CA 1
ATOM 1987 C C . SER D 4 53 ? 57.378 18.651 -4.217 1.00 35.74 205 SER D C 1
ATOM 1988 O O . SER D 4 53 ? 58.399 19.049 -4.761 1.00 44.40 205 SER D O 1
ATOM 1991 N N . HIS D 4 54 ? 57.298 18.473 -2.899 1.00 37.42 206 HIS D N 1
ATOM 1992 C CA . HIS D 4 54 ? 58.441 18.789 -2.043 1.00 35.40 206 HIS D CA 1
ATOM 1993 C C . HIS D 4 54 ? 59.618 17.852 -2.198 1.00 34.65 206 HIS D C 1
ATOM 1994 O O . HIS D 4 54 ? 60.774 18.264 -2.103 1.00 36.40 206 HIS D O 1
ATOM 2001 N N . GLU D 4 55 ? 59.326 16.591 -2.458 1.00 29.30 207 GLU D N 1
ATOM 2002 C CA . GLU D 4 55 ? 60.375 15.625 -2.658 1.00 28.38 207 GLU D CA 1
ATOM 2003 C C . GLU D 4 55 ? 61.086 15.980 -3.968 1.00 34.23 207 GLU D C 1
ATOM 2004 O O . GLU D 4 55 ? 62.310 15.889 -4.060 1.00 35.76 207 GLU D O 1
ATOM 2010 N N . LEU D 4 56 ? 60.318 16.400 -4.976 1.00 33.15 208 LEU D N 1
ATOM 2011 C CA . LEU D 4 56 ? 60.884 16.800 -6.254 1.00 29.32 208 LEU D CA 1
ATOM 2012 C C . LEU D 4 56 ? 61.857 17.927 -6.007 1.00 30.20 208 LEU D C 1
ATOM 2013 O O . LEU D 4 56 ? 62.982 17.867 -6.461 1.00 34.24 208 LEU D O 1
ATOM 2018 N N . GLU D 4 57 ? 61.413 18.960 -5.294 1.00 34.14 209 GLU D N 1
ATOM 2019 C CA . GLU D 4 57 ? 62.261 20.117 -4.962 1.00 38.30 209 GLU D CA 1
ATOM 2020 C C . GLU D 4 57 ? 63.549 19.696 -4.257 1.00 34.60 209 GLU D C 1
ATOM 2021 O O . GLU D 4 57 ? 64.625 20.246 -4.492 1.00 31.92 209 GLU D O 1
ATOM 2027 N N . SER D 4 58 ? 63.418 18.700 -3.399 1.00 32.78 210 SER D N 1
ATOM 2028 C CA . SER D 4 58 ? 64.548 18.181 -2.666 1.00 35.27 210 SER D CA 1
ATOM 2029 C C . SER D 4 58 ? 65.511 17.528 -3.662 1.00 36.02 210 SER D C 1
ATOM 2030 O O . SER D 4 58 ? 66.680 17.899 -3.731 1.00 37.50 210 SER D O 1
ATOM 2033 N N . THR D 4 59 ? 65.014 16.569 -4.442 1.00 35.96 211 THR D N 1
ATOM 2034 C CA . THR D 4 59 ? 65.840 15.877 -5.431 1.00 29.85 211 THR D CA 1
ATOM 2035 C C . THR D 4 59 ? 66.539 16.869 -6.351 1.00 33.48 211 THR D C 1
ATOM 2036 O O . THR D 4 59 ? 67.703 16.677 -6.704 1.00 29.41 211 THR D O 1
ATOM 2040 N N . GLN D 4 60 ? 65.831 17.926 -6.742 1.00 27.13 212 GLN D N 1
ATOM 2041 C CA . GLN D 4 60 ? 66.437 18.943 -7.586 1.00 29.76 212 GLN D CA 1
ATOM 2042 C C . GLN D 4 60 ? 67.657 19.486 -6.856 1.00 32.97 212 GLN D C 1
ATOM 2043 O O . GLN D 4 60 ? 68.746 19.602 -7.429 1.00 34.37 212 GLN D O 1
ATOM 2049 N N . SER D 4 61 ? 67.463 19.809 -5.581 1.00 34.96 213 SER D N 1
ATOM 2050 C CA . SER D 4 61 ? 68.531 20.335 -4.746 1.00 35.85 213 SER D CA 1
ATOM 2051 C C . SER D 4 61 ? 69.709 19.379 -4.736 1.00 34.47 213 SER D C 1
ATOM 2052 O O . SER D 4 61 ? 70.845 19.783 -4.941 1.00 39.13 213 SER D O 1
ATOM 2055 N N . ARG D 4 62 ? 69.431 18.107 -4.487 1.00 32.91 214 ARG D N 1
ATOM 2056 C CA . ARG D 4 62 ? 70.474 17.106 -4.462 1.00 31.81 214 ARG D CA 1
ATOM 2057 C C . ARG D 4 62 ? 71.215 17.083 -5.788 1.00 33.31 214 ARG D C 1
ATOM 2058 O O . ARG D 4 62 ? 72.432 16.964 -5.823 1.00 36.93 214 ARG D O 1
ATOM 2066 N N . LEU D 4 63 ? 70.478 17.193 -6.885 1.00 33.53 215 LEU D N 1
ATOM 2067 C CA . LEU D 4 63 ? 71.099 17.178 -8.199 1.00 33.67 215 LEU D CA 1
ATOM 2068 C C . LEU D 4 63 ? 72.019 18.383 -8.354 1.00 38.62 215 LEU D C 1
ATOM 2069 O O . LEU D 4 63 ? 73.130 18.263 -8.877 1.00 38.90 215 LEU D O 1
ATOM 2074 N N . ASP D 4 64 ? 71.549 19.543 -7.893 1.00 42.42 216 ASP D N 1
ATOM 2075 C CA . ASP D 4 64 ? 72.320 20.787 -7.981 1.00 43.12 216 ASP D CA 1
ATOM 2076 C C . ASP D 4 64 ? 73.608 20.717 -7.189 1.00 39.92 216 ASP D C 1
ATOM 2077 O O . ASP D 4 64 ? 74.631 21.248 -7.603 1.00 40.20 216 ASP D O 1
ATOM 2082 N N . ASN D 4 65 ? 73.556 20.066 -6.039 1.00 35.22 217 ASN D N 1
ATOM 2083 C CA . ASN D 4 65 ? 74.747 19.952 -5.228 1.00 40.81 217 ASN D CA 1
ATOM 2084 C C . ASN D 4 65 ? 75.674 18.916 -5.851 1.00 42.33 217 ASN D C 1
ATOM 2085 O O . ASN D 4 65 ? 76.893 19.067 -5.846 1.00 48.53 217 ASN D O 1
ATOM 2090 N N . VAL D 4 66 ? 75.088 17.868 -6.415 1.00 38.24 218 VAL D N 1
ATOM 2091 C CA . VAL D 4 66 ? 75.874 16.827 -7.040 1.00 32.42 218 VAL D CA 1
ATOM 2092 C C . VAL D 4 66 ? 76.548 17.350 -8.292 1.00 35.00 218 VAL D C 1
ATOM 2093 O O . VAL D 4 66 ? 77.671 16.981 -8.598 1.00 35.54 218 VAL D O 1
ATOM 2097 N N . MET D 4 67 ? 75.874 18.233 -9.010 1.00 34.75 219 MET D N 1
ATOM 2098 C CA . MET D 4 67 ? 76.466 18.765 -10.214 1.00 38.49 219 MET D CA 1
ATOM 2099 C C . MET D 4 67 ? 77.544 19.768 -9.898 1.00 41.11 219 MET D C 1
ATOM 2100 O O . MET D 4 67 ? 78.523 19.882 -10.635 1.00 43.31 219 MET D O 1
ATOM 2105 N N . LYS D 4 68 ? 77.395 20.475 -8.783 1.00 44.26 220 LYS D N 1
ATOM 2106 C CA . LYS D 4 68 ? 78.421 21.431 -8.388 1.00 41.30 220 LYS D CA 1
ATOM 2107 C C . LYS D 4 68 ? 79.683 20.658 -7.985 1.00 36.23 220 LYS D C 1
ATOM 2108 O O . LYS D 4 68 ? 80.788 21.023 -8.358 1.00 36.87 220 LYS D O 1
ATOM 2114 N N . LYS D 4 69 ? 79.509 19.581 -7.228 1.00 37.85 221 LYS D N 1
ATOM 2115 C CA . LYS D 4 69 ? 80.633 18.744 -6.812 1.00 36.67 221 LYS D CA 1
ATOM 2116 C C . LYS D 4 69 ? 81.378 18.304 -8.065 1.00 38.58 221 LYS D C 1
ATOM 2117 O O . LYS D 4 69 ? 82.606 18.269 -8.098 1.00 39.31 221 LYS D O 1
ATOM 2123 N N . LEU D 4 70 ? 80.598 17.955 -9.086 1.00 38.91 222 LEU D N 1
ATOM 2124 C CA . LEU D 4 70 ? 81.108 17.474 -10.359 1.00 36.78 222 LEU D CA 1
ATOM 2125 C C . LEU D 4 70 ? 81.926 18.538 -11.051 1.00 39.31 222 LEU D C 1
ATOM 2126 O O . LEU D 4 70 ? 83.104 18.339 -11.343 1.00 43.51 222 LEU D O 1
ATOM 2131 N N . ALA D 4 71 ? 81.287 19.670 -11.313 1.00 39.63 223 ALA D N 1
ATOM 2132 C CA . ALA D 4 71 ? 81.953 20.788 -11.956 1.00 39.36 223 ALA D CA 1
ATOM 2133 C C . ALA D 4 71 ? 83.249 21.090 -11.214 1.00 41.49 223 ALA D C 1
ATOM 2134 O O . ALA D 4 71 ? 84.246 21.450 -11.828 1.00 46.89 223 ALA D O 1
ATOM 2136 N N . LYS D 4 72 ? 83.230 20.938 -9.893 1.00 42.67 224 LYS D N 1
ATOM 2137 C CA . LYS D 4 72 ? 84.417 21.191 -9.080 1.00 46.97 224 LYS D CA 1
ATOM 2138 C C . LYS D 4 72 ? 85.530 20.191 -9.363 1.00 51.59 224 LYS D C 1
ATOM 2139 O O . LYS D 4 72 ? 86.680 20.575 -9.555 1.00 56.09 224 LYS D O 1
ATOM 2145 N N . VAL D 4 73 ? 85.186 18.906 -9.369 1.00 52.63 225 VAL D N 1
ATOM 2146 C CA . VAL D 4 73 ? 86.159 17.865 -9.661 1.00 49.78 225 VAL D CA 1
ATOM 2147 C C . VAL D 4 73 ? 86.679 18.048 -11.073 1.00 50.77 225 VAL D C 1
ATOM 2148 O O . VAL D 4 73 ? 87.860 17.871 -11.332 1.00 52.65 225 VAL D O 1
ATOM 2152 N N . SER D 4 74 ? 85.789 18.397 -11.992 1.00 52.41 226 SER D N 1
ATOM 2153 C CA . SER D 4 74 ? 86.190 18.589 -13.376 1.00 55.22 226 SER D CA 1
ATOM 2154 C C . SER D 4 74 ? 87.279 19.642 -13.496 1.00 60.41 226 SER D C 1
ATOM 2155 O O . SER D 4 74 ? 88.032 19.648 -14.472 1.00 66.04 226 SER D O 1
ATOM 2158 N N . HIS D 4 75 ? 87.363 20.529 -12.509 1.00 61.24 227 HIS D N 1
ATOM 2159 C CA . HIS D 4 75 ? 88.370 21.584 -12.511 1.00 60.84 227 HIS D CA 1
ATOM 2160 C C . HIS D 4 75 ? 89.595 21.166 -11.721 1.00 61.59 227 HIS D C 1
ATOM 2161 O O . HIS D 4 75 ? 90.724 21.306 -12.176 1.00 61.18 227 HIS D O 1
ATOM 2168 N N . MET D 4 76 ? 89.353 20.651 -10.526 1.00 65.18 228 MET D N 1
ATOM 2169 C CA . MET D 4 76 ? 90.411 20.192 -9.635 1.00 71.75 228 MET D CA 1
ATOM 2170 C C . MET D 4 76 ? 91.488 19.329 -10.301 1.00 74.66 228 MET D C 1
ATOM 2171 O O . MET D 4 76 ? 92.594 19.181 -9.767 1.00 76.86 228 MET D O 1
ATOM 2176 N N . THR D 4 77 ? 91.159 18.751 -11.453 1.00 76.10 229 THR D N 1
ATOM 2177 C CA . THR D 4 77 ? 92.099 17.906 -12.178 1.00 75.46 229 THR D CA 1
ATOM 2178 C C . THR D 4 77 ? 92.485 18.472 -13.536 1.00 76.02 229 THR D C 1
ATOM 2179 O O . THR D 4 77 ? 93.631 18.853 -13.738 1.00 78.01 229 THR D O 1
ATOM 2183 N N . SER D 4 78 ? 91.541 18.532 -14.468 1.00 78.07 230 SER D N 1
ATOM 2184 C CA . SER D 4 78 ? 91.843 19.058 -15.797 1.00 81.79 230 SER D CA 1
ATOM 2185 C C . SER D 4 78 ? 91.890 20.580 -15.790 1.00 84.40 230 SER D C 1
ATOM 2186 O O . SER D 4 78 ? 91.231 21.246 -16.588 1.00 85.57 230 SER D O 1
ATOM 2189 N N . ASP D 4 79 ? 92.676 21.120 -14.869 1.00 87.49 231 ASP D N 1
ATOM 2190 C CA . ASP D 4 79 ? 92.845 22.559 -14.727 1.00 89.45 231 ASP D CA 1
ATOM 2191 C C . ASP D 4 79 ? 93.966 22.716 -13.704 1.00 90.66 231 ASP D C 1
ATOM 2192 O O . ASP D 4 79 ? 94.138 23.761 -13.080 1.00 89.87 231 ASP D O 1
ATOM 2197 N N . ARG D 4 80 ? 94.725 21.635 -13.555 1.00 92.63 232 ARG D N 1
ATOM 2198 C CA . ARG D 4 80 ? 95.844 21.563 -12.627 1.00 93.25 232 ARG D CA 1
ATOM 2199 C C . ARG D 4 80 ? 96.965 20.782 -13.313 1.00 95.64 232 ARG D C 1
ATOM 2200 O O . ARG D 4 80 ? 96.762 19.596 -13.654 1.00 95.63 232 ARG D O 1
#

Sequence (273 aa):
RNDKIKHVQNQVDEVIDVMQENITKVIERGERLDELQDKSESLSDNATAFSNRSKQLRRQMWWGSMRETAIQQLEADILDVNQIFKDLAMMIHDQGDLIDSIEANVESSEVHVERASDQLQRAAYYQKKSRGSMRAHLLDNTERLERSSRRLEAGYQIAVETEQIGQEMLENLSHDRERIQRARERLRETDANLGKSSRILTGMLRRIIQDEQLELVSGSIGVLKNMSQRIGGELEEQAVMLEDFSHELESTQSRLDNVMKKLAKVSHMTSDR

Solvent-accessible surface area: 15053 Å² total; per-residue (Å²): 120,35,80,112,2,104,114,6,24,66,36,1,62,62,0,23,76,28,0,88,90,1,51,66,56,0,85,94,8,9,84,96,1,73,80,1,33,80,50,0,74,52,0,13,98,44,0,46,45,0,0,67,141,0,59,78,1,60,116,49,16,135,250,104,56,152,87,38,70,14,5,86,97,0,33,49,35,4,93,70,1,13,90,27,0,105,53,0,23,106,34,0,121,76,18,11,85,39,4,82,37,5,39,59,23,1,70,36,0,3,48,35,0,78,104,0,0,60,22,0,78,116,0,16,124,54,21,124,131,70,270,107,104,153,167,44,101,114,108,56,51,61,98,64,96,108,104,13,38,165,50,8,102,31,0,74,112,25,0,61,84,0,36,124,22,0,91,81,2,22,111,29,0,61,112,4,73,113,32,5,67,128,6,31,99,66,1,125,76,0,26,72,22,2,38,78,0,33,191,26,0,49,17,0,26,168,113,6,119,182,150,88,30,3,116,102,0,28,41,10,3,24,62,2,65,69,17,0,86,117,0,3,38,34,4,90,90,0,40,92,12,1,105,56,2,16,95,38,0,83,46,0,28,59,103,0,61,94,5,36,146,50,6,57,115,0,29,114,40,36,74,112,195

CATH classification: 1.20.5.110

GO terms:
  GO:0098562 cytoplasmic side of membrane (C, IDA)
  GO:0005484 SNAP receptor activity (F, IDA)
  GO:0031201 SNARE complex (C, IDA)
  GO:0140522 fusogenic activity (F, IDA)
  GO:0045335 phagocytic vesicle (C, IDA)
  GO:0005794 Golgi apparatus (C, IDA)
  GO:0005802 trans-Golgi network (C, IDA)
  GO:0071346 cellular response to type II interferon (P, IDA)
  GO:0042996 regulation of Golgi to plasma membrane protein transport (P, IMP)
  GO:0043001 Golgi to plasma membrane protein transport (P, IMP)
  GO:0098954 presynaptic endosome membrane (C, IDA)

InterPro domains:
  IPR001388 Synaptobrevin-like [PR00219] (57-76)
  IPR001388 Synaptobrevin-like [PR00219] (77-96)
  IPR001388 Synaptobrevin-like [PR00219] (113-132)
  IPR001388 Synaptobrevin-like [PS00417] (70-89)
  IPR042855 v-SNARE, coiled-coil homology domain [PF00957] (52-132)
  IPR042855 v-SNARE, coiled-coil homology domain [PS50892] (52-112)
  IPR042887 Vesicle-associated membrane protein 4 [PTHR46897] (1-140)